Protein AF-A0ABD3SDP2-F1 (afdb_monomer_lite)

Structure (mmCIF, N/CA/C/O backbone):
data_AF-A0ABD3SDP2-F1
#
_entry.id   AF-A0ABD3SDP2-F1
#
loop_
_atom_site.group_PDB
_atom_site.id
_atom_site.type_symbol
_atom_site.label_atom_id
_atom_site.label_alt_id
_atom_site.label_comp_id
_atom_site.label_asym_id
_atom_site.label_entity_id
_atom_site.label_seq_id
_atom_site.pdbx_PDB_ins_code
_atom_site.Cartn_x
_atom_site.Cartn_y
_atom_site.Cartn_z
_atom_site.occupancy
_atom_site.B_iso_or_equiv
_atom_site.auth_seq_id
_atom_site.auth_comp_id
_atom_site.auth_asym_id
_atom_site.auth_atom_id
_atom_site.pdbx_PDB_model_num
ATOM 1 N N . MET A 1 1 ? -16.973 -2.884 57.672 1.00 62.56 1 MET A N 1
ATOM 2 C CA . MET A 1 1 ? -17.358 -1.863 56.675 1.00 62.56 1 MET A CA 1
ATOM 3 C C . MET A 1 1 ? -16.766 -2.276 55.339 1.00 62.56 1 MET A C 1
ATOM 5 O O . MET A 1 1 ? -15.578 -2.090 55.127 1.00 62.56 1 MET A O 1
ATOM 9 N N . THR A 1 2 ? -17.547 -2.926 54.480 1.00 62.38 2 THR A N 1
ATOM 10 C CA . THR A 1 2 ? -17.152 -3.201 53.093 1.00 62.38 2 THR A CA 1
ATOM 11 C C . THR A 1 2 ? -17.241 -1.889 52.323 1.00 62.38 2 THR A C 1
ATOM 13 O O . THR A 1 2 ? -18.337 -1.395 52.069 1.00 62.38 2 THR A O 1
ATOM 16 N N . GLN A 1 3 ? -16.096 -1.272 52.030 1.00 65.69 3 GLN A N 1
ATOM 17 C CA . GLN A 1 3 ? -16.053 -0.130 51.121 1.00 65.69 3 GLN A CA 1
ATOM 18 C C . GLN A 1 3 ? -16.548 -0.607 49.752 1.00 65.69 3 GLN A C 1
ATOM 20 O O . GLN A 1 3 ? -15.959 -1.511 49.163 1.00 65.69 3 GLN A O 1
ATOM 25 N N . ASN A 1 4 ? -17.649 -0.025 49.273 1.00 70.81 4 ASN A N 1
ATOM 26 C CA . ASN A 1 4 ? -18.104 -0.204 47.899 1.00 70.81 4 ASN A CA 1
ATOM 27 C C . ASN A 1 4 ? -17.007 0.332 46.980 1.00 70.81 4 ASN A C 1
ATOM 29 O O . ASN A 1 4 ? -16.895 1.546 46.801 1.00 70.81 4 ASN A O 1
ATOM 33 N N . MET A 1 5 ? -16.176 -0.554 46.430 1.00 66.50 5 MET A N 1
ATOM 34 C CA . MET A 1 5 ? -15.277 -0.150 45.361 1.00 66.50 5 MET A CA 1
ATOM 35 C C . MET A 1 5 ? -16.129 0.271 44.159 1.00 66.50 5 MET A C 1
ATOM 37 O O . MET A 1 5 ? -17.052 -0.459 43.788 1.00 66.50 5 MET A O 1
ATOM 41 N N . PRO A 1 6 ? -15.876 1.451 43.570 1.00 82.00 6 PRO A N 1
ATOM 42 C CA . PRO A 1 6 ? -16.604 1.888 42.392 1.00 82.00 6 PRO A CA 1
ATOM 43 C C . PRO A 1 6 ? -16.423 0.857 41.276 1.00 82.00 6 PRO A C 1
ATOM 45 O O . PRO A 1 6 ? -15.306 0.421 40.997 1.00 82.00 6 PRO A O 1
ATOM 48 N N . ASN A 1 7 ? -17.531 0.461 40.645 1.00 88.81 7 ASN A N 1
ATOM 49 C CA . ASN A 1 7 ? -17.498 -0.449 39.505 1.00 88.81 7 ASN A CA 1
ATOM 50 C C . ASN A 1 7 ? -16.589 0.135 38.418 1.00 88.81 7 ASN A C 1
ATOM 52 O O . ASN A 1 7 ? -16.811 1.254 37.949 1.00 88.81 7 ASN A O 1
ATOM 56 N N . LEU A 1 8 ? -15.571 -0.629 38.019 1.00 85.38 8 LEU A N 1
ATOM 57 C CA . LEU A 1 8 ? -14.687 -0.248 36.925 1.00 85.38 8 LEU A CA 1
ATOM 58 C C . LEU A 1 8 ? -15.505 -0.059 35.634 1.00 85.38 8 LEU A C 1
ATOM 60 O O . LEU A 1 8 ? -16.407 -0.859 35.364 1.00 85.38 8 LEU A O 1
ATOM 64 N N . PRO A 1 9 ? -15.198 0.962 34.810 1.00 87.19 9 PRO A N 1
ATOM 65 C CA . PRO A 1 9 ? -15.874 1.152 33.534 1.00 87.19 9 PRO A CA 1
ATOM 66 C C . PRO A 1 9 ? -15.728 -0.080 32.637 1.00 87.19 9 PRO A C 1
ATOM 68 O O . PRO A 1 9 ? -14.624 -0.597 32.446 1.00 87.19 9 PRO A O 1
ATOM 71 N N . SER A 1 10 ? -16.834 -0.510 32.031 1.00 89.88 10 SER A N 1
ATOM 72 C CA . SER A 1 10 ? -16.835 -1.545 30.996 1.00 89.88 10 SER A CA 1
ATOM 73 C C . SER A 1 10 ? -16.007 -1.120 29.778 1.00 89.88 10 SER A C 1
ATOM 75 O O . SER A 1 10 ? -15.849 0.071 29.495 1.00 89.88 10 SER A O 1
ATOM 77 N N . LYS A 1 11 ? -15.529 -2.093 28.992 1.00 82.50 11 LYS A N 1
ATOM 78 C CA . LYS A 1 11 ? -14.783 -1.844 27.746 1.00 82.50 11 LYS A CA 1
ATOM 79 C C . LYS A 1 11 ? -15.530 -0.896 26.798 1.00 82.50 11 LYS A C 1
ATOM 81 O O . LYS A 1 11 ? -14.953 0.067 26.311 1.00 82.50 11 LYS A O 1
ATOM 86 N N . ARG A 1 12 ? -16.845 -1.088 26.640 1.00 85.31 12 ARG A N 1
ATOM 87 C CA . ARG A 1 12 ? -17.708 -0.206 25.835 1.00 85.31 12 ARG A CA 1
ATOM 88 C C . ARG A 1 12 ? -17.734 1.232 26.359 1.00 85.31 12 ARG A C 1
ATOM 90 O O . ARG A 1 12 ? -17.688 2.166 25.567 1.00 85.31 12 ARG A O 1
ATOM 97 N N . GLN A 1 13 ? -17.789 1.428 27.679 1.00 88.69 13 GLN A N 1
ATOM 98 C CA . GLN A 1 13 ? -17.732 2.770 28.272 1.00 88.69 13 GLN A CA 1
ATOM 99 C C . GLN A 1 13 ? -16.382 3.444 28.010 1.00 88.69 13 GLN A C 1
ATOM 101 O O . GLN A 1 13 ? -16.364 4.629 27.686 1.00 88.69 13 GLN A O 1
ATOM 106 N N . LYS A 1 14 ? -15.273 2.695 28.086 1.00 86.50 14 LYS A N 1
ATOM 107 C CA . LYS A 1 14 ? -13.935 3.208 27.751 1.00 86.50 14 LYS A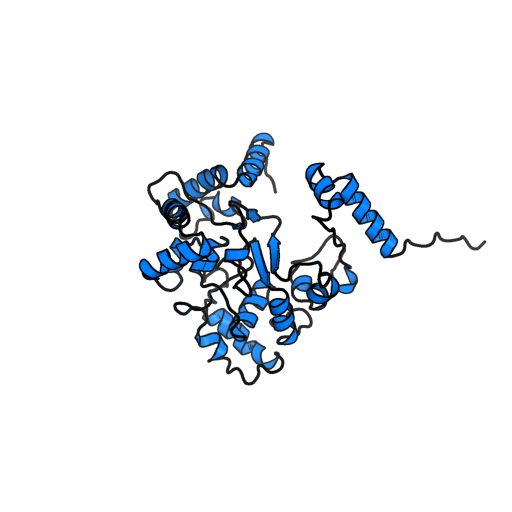 CA 1
ATOM 108 C C . LYS A 1 14 ? -13.842 3.622 26.278 1.00 86.50 14 LYS A C 1
ATOM 110 O O . LYS A 1 14 ? -13.437 4.748 26.001 1.00 86.50 14 LYS A O 1
ATOM 115 N N . SER A 1 15 ? -14.295 2.778 25.346 1.00 85.06 15 SER A N 1
ATOM 116 C CA . SER A 1 15 ? -14.317 3.106 23.911 1.00 85.06 15 SER A CA 1
ATOM 117 C C . SER A 1 15 ? -15.189 4.328 23.607 1.00 85.06 15 SER A C 1
ATOM 119 O O . SER A 1 15 ? -14.767 5.211 22.866 1.00 85.06 15 SER A O 1
ATOM 121 N N . ASN A 1 16 ? -16.369 4.436 24.228 1.00 87.50 16 ASN A N 1
ATOM 122 C CA . ASN A 1 16 ? -17.243 5.601 24.066 1.00 87.50 16 ASN A CA 1
ATOM 123 C C . ASN A 1 16 ? -16.603 6.887 24.610 1.00 87.50 16 ASN A C 1
ATOM 125 O O . ASN A 1 16 ? -16.744 7.946 24.000 1.00 87.50 16 ASN A O 1
ATOM 129 N N . ALA A 1 17 ? -15.899 6.807 25.743 1.00 89.81 17 ALA A N 1
ATOM 130 C CA . ALA A 1 17 ? -15.179 7.946 26.304 1.00 89.81 17 ALA A CA 1
ATOM 131 C C . ALA A 1 17 ? -14.041 8.405 25.377 1.00 89.81 17 ALA A C 1
ATOM 133 O O . ALA A 1 17 ? -13.909 9.603 25.132 1.00 89.81 17 ALA A O 1
ATOM 134 N N . ALA A 1 18 ? -13.278 7.467 24.805 1.00 88.19 18 ALA A N 1
ATOM 135 C CA . ALA A 1 18 ? -12.228 7.767 23.831 1.00 88.19 18 ALA A CA 1
ATOM 136 C C . ALA A 1 18 ? -12.793 8.398 22.546 1.00 88.19 18 ALA A C 1
ATOM 138 O O . ALA A 1 18 ? -12.318 9.446 22.114 1.00 88.19 18 ALA A O 1
ATOM 139 N N . ALA A 1 19 ? -13.855 7.821 21.975 1.00 89.56 19 ALA A N 1
ATOM 140 C CA . ALA A 1 19 ? -14.511 8.367 20.786 1.00 89.56 19 ALA A CA 1
ATOM 141 C C . ALA A 1 19 ? -15.051 9.788 21.029 1.00 89.56 19 ALA A C 1
ATOM 143 O O . ALA A 1 19 ? -14.843 10.680 20.206 1.00 89.56 19 ALA A O 1
ATOM 144 N N . LYS A 1 20 ? -15.679 10.025 22.190 1.00 92.31 20 LYS A N 1
ATOM 145 C CA . LYS A 1 20 ? -16.144 11.358 22.598 1.00 92.31 20 LYS A CA 1
ATOM 146 C C . LYS A 1 20 ? -14.985 12.352 22.695 1.00 92.31 20 LYS A C 1
ATOM 148 O O . LYS A 1 20 ? -15.084 13.454 22.167 1.00 92.31 20 LYS A O 1
ATOM 153 N N . PHE A 1 21 ? -13.884 11.954 23.324 1.00 93.00 21 PHE A N 1
ATOM 154 C CA . PHE A 1 21 ? -12.700 12.796 23.456 1.00 93.00 21 PHE A CA 1
ATOM 155 C C . PHE A 1 21 ? -12.100 13.179 22.094 1.00 93.00 21 PHE A C 1
ATOM 157 O O . PHE A 1 21 ? -11.798 14.352 21.866 1.00 93.00 21 PHE A O 1
ATOM 164 N N . ILE A 1 22 ? -11.981 12.221 21.165 1.00 89.88 22 ILE A N 1
ATOM 165 C CA . ILE A 1 22 ? -11.515 12.489 19.795 1.00 89.88 22 ILE A CA 1
ATOM 166 C C . ILE A 1 22 ? -12.463 13.474 19.106 1.00 89.88 22 ILE A C 1
ATOM 168 O O . ILE A 1 22 ? -12.011 14.468 18.540 1.00 89.88 22 ILE A O 1
ATOM 172 N N . TYR A 1 23 ? -13.776 13.262 19.203 1.00 92.69 23 TYR A N 1
ATOM 173 C CA . TYR A 1 23 ? -14.782 14.146 18.614 1.00 92.69 23 TYR A CA 1
ATOM 174 C C . TYR A 1 23 ? -14.701 15.590 19.139 1.00 92.69 23 TYR A C 1
ATOM 176 O O . TYR A 1 23 ? -14.716 16.554 18.363 1.00 92.69 23 TYR A O 1
ATOM 184 N N . GLU A 1 24 ? -14.575 15.755 20.456 1.00 95.19 24 GLU A N 1
ATOM 185 C CA . GLU A 1 24 ? -14.499 17.062 21.115 1.00 95.19 24 GLU A CA 1
ATOM 186 C C . GLU A 1 24 ? -13.236 17.840 20.724 1.00 95.19 24 GLU A C 1
ATOM 188 O O . GLU A 1 24 ? -13.291 19.067 20.622 1.00 95.19 24 GLU A O 1
ATOM 193 N N . ARG A 1 25 ? -12.131 17.144 20.425 1.00 94.88 25 ARG A N 1
ATOM 194 C CA . ARG A 1 25 ? -10.855 17.755 20.006 1.00 94.88 25 ARG A CA 1
ATOM 195 C C . ARG A 1 25 ? -10.632 17.828 18.502 1.00 94.88 25 ARG A C 1
ATOM 197 O O . ARG A 1 25 ? -9.687 18.473 18.057 1.00 94.88 25 ARG A O 1
ATOM 204 N N . SER A 1 26 ? -11.491 17.189 17.721 1.00 90.31 26 SER A N 1
ATOM 205 C CA . SER A 1 26 ? -11.396 17.195 16.266 1.00 90.31 26 SER A CA 1
ATOM 206 C C . SER A 1 26 ? -11.633 18.584 15.679 1.00 90.31 26 SER A C 1
ATOM 208 O O . SER A 1 26 ? -12.512 19.325 16.125 1.00 90.31 26 SER A O 1
ATOM 210 N N . LEU A 1 27 ? -10.889 18.906 14.619 1.00 94.31 27 LEU A N 1
ATOM 211 C CA . LEU A 1 27 ? -11.094 20.127 13.840 1.00 94.31 27 LEU A CA 1
ATOM 212 C C . LEU A 1 27 ? -12.500 20.153 13.209 1.00 94.31 27 LEU A C 1
ATOM 214 O O . LEU A 1 27 ? -13.043 19.090 12.887 1.00 94.31 27 LEU A O 1
ATOM 218 N N . PRO A 1 28 ? -13.081 21.342 12.942 1.00 94.56 28 PRO A N 1
ATOM 219 C CA . PRO A 1 28 ? -14.455 21.455 12.446 1.00 94.56 28 PRO A CA 1
ATOM 220 C C . PRO A 1 28 ? -14.747 20.646 11.176 1.00 94.56 28 PRO A C 1
ATOM 222 O O . PRO A 1 28 ? -15.844 20.116 11.034 1.00 94.56 28 PRO A O 1
ATOM 225 N N . LEU A 1 29 ? -13.784 20.538 10.252 1.00 92.19 29 LEU A N 1
ATOM 226 C CA . LEU A 1 29 ? -13.954 19.739 9.035 1.00 92.19 29 LEU A CA 1
ATOM 227 C C . LEU A 1 29 ? -14.066 18.242 9.346 1.00 92.19 29 LEU A C 1
ATOM 229 O O . LEU A 1 29 ? -15.012 17.603 8.899 1.00 92.19 29 LEU A O 1
ATOM 233 N N . PHE A 1 30 ? -13.146 17.705 10.149 1.00 90.00 30 PHE A N 1
ATOM 234 C CA . PHE A 1 30 ? -13.146 16.292 10.528 1.00 90.00 30 PHE A CA 1
ATOM 235 C C . PHE A 1 30 ? -14.387 15.929 11.352 1.00 90.00 30 PHE A C 1
ATOM 237 O O . PHE A 1 30 ? -14.987 14.879 11.145 1.00 90.00 30 PHE A O 1
ATOM 244 N N . ARG A 1 31 ? -14.845 16.841 12.222 1.00 92.88 31 ARG A N 1
ATOM 245 C CA . ARG A 1 31 ? -16.108 16.680 12.954 1.00 92.88 31 ARG A CA 1
ATOM 246 C C . ARG A 1 31 ? -17.306 16.517 12.021 1.00 92.88 31 ARG A C 1
ATOM 248 O O . ARG A 1 31 ? -18.044 15.552 12.177 1.00 92.88 31 ARG A O 1
ATOM 255 N N . ARG A 1 32 ? -17.444 17.387 11.016 1.00 95.00 32 ARG A N 1
ATOM 256 C CA . ARG A 1 32 ? -18.514 17.264 10.011 1.00 95.00 32 ARG A CA 1
ATOM 257 C C . ARG A 1 32 ? -18.447 15.943 9.250 1.00 95.00 32 ARG A C 1
ATOM 259 O O . ARG A 1 32 ? -19.487 15.362 8.979 1.00 95.00 32 ARG A O 1
ATOM 266 N N . MET A 1 33 ? -17.244 15.458 8.934 1.00 93.06 33 MET A N 1
ATOM 267 C CA . MET A 1 33 ? -17.071 14.155 8.281 1.00 93.06 33 MET A CA 1
ATOM 268 C C . MET A 1 33 ? -17.521 12.992 9.178 1.00 93.06 33 MET A C 1
ATOM 270 O O . MET A 1 33 ? -18.123 12.044 8.681 1.00 93.06 33 MET A O 1
ATOM 274 N N . MET A 1 34 ? -17.267 13.059 10.490 1.00 90.56 34 MET A N 1
ATOM 275 C CA . MET A 1 34 ? -17.793 12.072 11.442 1.00 90.56 34 MET A CA 1
ATOM 276 C C . MET A 1 34 ? -19.322 12.138 11.537 1.00 90.56 34 MET A C 1
ATOM 278 O O . MET A 1 34 ? -19.985 11.108 11.460 1.00 90.56 34 MET A O 1
ATOM 282 N N . GLU A 1 35 ? -19.893 13.340 11.663 1.00 93.38 35 GLU A N 1
ATOM 283 C CA . GLU A 1 35 ? -21.347 13.560 11.741 1.00 93.38 35 GLU A CA 1
ATOM 284 C C . GLU A 1 35 ? -22.082 13.085 10.479 1.00 93.38 35 GLU A C 1
ATOM 286 O O . GLU A 1 35 ? -23.189 12.560 10.570 1.00 93.38 35 GLU A O 1
ATOM 291 N N . SER A 1 36 ? -21.464 13.230 9.303 1.00 94.25 36 SER A N 1
ATOM 292 C CA . SER A 1 36 ? -22.024 12.770 8.031 1.00 94.25 36 SER A CA 1
ATOM 293 C C . SER A 1 36 ? -21.750 11.291 7.733 1.00 94.25 36 SER A C 1
ATOM 295 O O . SER A 1 36 ? -22.076 10.831 6.642 1.00 94.25 36 SER A O 1
ATOM 297 N N . GLY A 1 37 ? -21.109 10.557 8.650 1.00 89.25 37 GLY A N 1
ATOM 298 C CA . GLY A 1 37 ? -20.775 9.141 8.472 1.00 89.25 37 GLY A CA 1
ATOM 299 C C . GLY A 1 37 ? -19.672 8.862 7.444 1.00 89.25 37 GLY A C 1
ATOM 300 O O . GLY A 1 37 ? -19.480 7.713 7.064 1.00 89.25 37 GLY A O 1
ATOM 301 N N . LEU A 1 38 ? -18.935 9.888 7.001 1.00 86.62 38 LEU A N 1
ATOM 302 C CA . LEU A 1 38 ? -17.787 9.736 6.095 1.00 86.62 38 LEU A CA 1
ATOM 303 C C . LEU A 1 38 ? -16.534 9.240 6.825 1.00 86.62 38 LEU A C 1
ATOM 305 O O . LEU A 1 38 ? -15.609 8.738 6.193 1.00 86.62 38 LEU A O 1
ATOM 309 N N . VAL A 1 39 ? -16.484 9.410 8.148 1.00 88.44 39 VAL A N 1
ATOM 310 C CA . VAL A 1 39 ? -15.391 8.938 8.998 1.00 88.44 39 VAL A CA 1
ATOM 311 C C . VAL A 1 39 ? -15.960 8.146 10.162 1.00 88.44 39 VAL A C 1
ATOM 313 O O . VAL A 1 39 ? -16.818 8.627 10.902 1.00 88.44 39 VAL A O 1
ATOM 316 N N . ARG A 1 40 ? -15.405 6.953 10.368 1.00 88.50 40 ARG A N 1
ATOM 317 C CA . ARG A 1 40 ? -15.617 6.136 11.560 1.00 88.50 40 ARG A CA 1
ATOM 318 C C . ARG A 1 40 ? -14.315 6.055 12.345 1.00 88.50 40 ARG A C 1
ATOM 320 O O . ARG A 1 40 ? -13.262 5.786 11.779 1.00 88.50 40 ARG A O 1
ATOM 327 N N . ILE A 1 41 ? -14.398 6.254 13.657 1.00 86.50 41 ILE A N 1
ATOM 328 C CA . ILE A 1 41 ? -13.284 5.980 14.567 1.00 86.50 41 ILE A CA 1
ATOM 329 C C . ILE A 1 41 ? -13.398 4.528 15.001 1.00 86.50 41 ILE A C 1
ATOM 331 O O . ILE A 1 41 ? -14.438 4.123 15.525 1.00 86.50 41 ILE A O 1
ATOM 335 N N . ASN A 1 42 ? -12.323 3.769 14.818 1.00 86.25 42 ASN A N 1
ATOM 336 C CA . ASN A 1 42 ? -12.223 2.436 15.376 1.00 86.25 42 ASN A CA 1
ATOM 337 C C . ASN A 1 42 ? -11.224 2.410 16.537 1.00 86.25 42 ASN A C 1
ATOM 339 O O . ASN A 1 42 ? -10.092 2.860 16.385 1.00 86.25 42 ASN A O 1
ATOM 343 N N . ILE A 1 43 ? -11.657 1.920 17.701 1.00 87.00 43 ILE A N 1
ATOM 344 C CA . ILE A 1 43 ? -10.823 1.821 18.905 1.00 87.00 43 ILE A CA 1
ATOM 345 C C . ILE A 1 43 ? -10.420 0.361 19.067 1.00 87.00 43 ILE A C 1
ATOM 347 O O . ILE A 1 43 ? -11.237 -0.467 19.476 1.00 87.00 43 ILE A O 1
ATOM 351 N N . LEU A 1 44 ? -9.165 0.062 18.739 1.00 84.75 44 LEU A N 1
ATOM 352 C CA . LEU A 1 44 ? -8.639 -1.297 18.769 1.00 84.75 44 LEU A CA 1
ATOM 353 C C . LEU A 1 44 ? -8.454 -1.796 20.206 1.00 84.75 44 LEU A C 1
ATOM 355 O O . LEU A 1 44 ? -8.125 -1.039 21.120 1.00 84.75 44 LEU A O 1
ATOM 359 N N . ASP A 1 45 ? -8.668 -3.095 20.395 1.00 84.19 45 ASP A N 1
ATOM 360 C CA . ASP A 1 45 ? -8.417 -3.776 21.660 1.00 84.19 45 ASP A CA 1
ATOM 361 C C . ASP A 1 45 ? -6.978 -4.293 21.707 1.00 84.19 45 ASP A C 1
ATOM 363 O O . ASP A 1 45 ? -6.630 -5.242 21.003 1.00 84.19 45 ASP A O 1
ATOM 367 N N . SER A 1 46 ? -6.155 -3.681 22.556 1.00 81.88 46 SER A N 1
ATOM 368 C CA . SER A 1 46 ? -4.755 -4.064 22.733 1.00 81.88 46 SER A CA 1
ATOM 369 C C . SER A 1 46 ? -4.589 -5.518 23.175 1.00 81.88 46 SER A C 1
ATOM 371 O O . SER A 1 46 ? -3.682 -6.187 22.691 1.00 81.88 46 SER A O 1
ATOM 373 N N . GLU A 1 47 ? -5.478 -6.044 24.026 1.00 82.62 47 GLU A N 1
ATOM 374 C CA . GLU A 1 47 ? -5.407 -7.440 24.480 1.00 82.62 47 GLU A CA 1
ATOM 375 C C . GLU A 1 47 ? -5.749 -8.404 23.343 1.00 82.62 47 GLU A C 1
ATOM 377 O O . GLU A 1 47 ? -5.063 -9.408 23.145 1.00 82.62 47 GLU A O 1
ATOM 382 N N . LYS A 1 48 ? -6.777 -8.073 22.547 1.00 84.12 48 LYS A N 1
ATOM 383 C CA . LYS A 1 48 ? -7.167 -8.860 21.369 1.00 84.12 48 LYS A CA 1
ATOM 384 C C . LYS A 1 48 ? -5.992 -9.024 20.410 1.00 84.12 48 LYS A C 1
ATOM 386 O O . LYS A 1 48 ? -5.789 -10.136 19.931 1.00 84.12 48 LYS A O 1
ATOM 391 N N . TYR A 1 49 ? -5.238 -7.956 20.159 1.00 83.44 49 TYR A N 1
ATOM 392 C CA . TYR A 1 49 ? -4.157 -7.920 19.168 1.00 83.44 49 TYR A CA 1
ATOM 393 C C . TYR A 1 49 ? -2.752 -8.144 19.739 1.00 83.44 49 TYR A C 1
ATOM 395 O O . TYR A 1 49 ? -1.775 -8.008 19.009 1.00 83.44 49 TYR A O 1
ATOM 403 N N . GLY A 1 50 ? -2.632 -8.495 21.023 1.00 77.31 50 GLY A N 1
ATOM 404 C CA . GLY A 1 50 ? -1.335 -8.767 21.648 1.00 77.31 50 GLY A CA 1
ATOM 405 C C . GLY A 1 50 ? -0.393 -7.559 21.674 1.00 77.31 50 GLY A C 1
ATOM 406 O O . GLY A 1 50 ? 0.817 -7.730 21.554 1.00 77.31 50 GLY A O 1
ATOM 407 N N . LEU A 1 51 ? -0.938 -6.346 21.798 1.00 79.00 51 LEU A N 1
ATOM 408 C CA . LEU A 1 51 ? -0.149 -5.118 21.920 1.00 79.00 51 LEU A CA 1
ATOM 409 C C . LEU A 1 51 ? 0.386 -4.965 23.348 1.00 79.00 51 LEU A C 1
ATOM 411 O O . LEU A 1 51 ? -0.303 -5.304 24.313 1.00 79.00 51 LEU A O 1
ATOM 415 N N . SER A 1 52 ? 1.609 -4.444 23.478 1.00 77.75 52 SER A N 1
ATOM 416 C CA . SER A 1 52 ? 2.291 -4.224 24.762 1.00 77.75 52 SER A CA 1
ATOM 417 C C . SER A 1 52 ? 1.540 -3.227 25.647 1.00 77.75 52 SER A C 1
ATOM 419 O O . SER A 1 52 ? 1.411 -3.445 26.854 1.00 77.75 52 SER A O 1
ATOM 421 N N . SER A 1 53 ? 1.013 -2.155 25.054 1.00 76.06 53 SER A N 1
ATOM 422 C CA . SER A 1 53 ? 0.173 -1.162 25.723 1.00 76.06 53 SER A CA 1
ATOM 423 C C . SER A 1 53 ? -0.822 -0.518 24.745 1.00 76.06 53 SER A C 1
ATOM 425 O O . SER A 1 53 ? -0.922 -0.897 23.580 1.00 76.06 53 SER A O 1
ATOM 427 N N . CYS A 1 54 ? -1.632 0.429 25.231 1.00 71.25 54 CYS A N 1
ATOM 428 C CA . CYS A 1 54 ? -2.609 1.153 24.410 1.00 71.25 54 CYS A CA 1
ATOM 429 C C . CYS A 1 54 ? -2.026 2.368 23.666 1.00 71.25 54 CYS A C 1
ATOM 431 O O . CYS A 1 54 ? -2.708 2.940 22.817 1.00 71.25 54 CYS A O 1
ATOM 433 N N . ASP A 1 55 ? -0.808 2.774 24.013 1.00 69.50 55 ASP A N 1
ATOM 434 C CA . ASP A 1 55 ? -0.049 3.879 23.422 1.00 69.50 55 ASP A CA 1
ATOM 435 C C . ASP A 1 55 ? 1.196 3.410 22.655 1.00 69.50 55 ASP A C 1
ATOM 437 O O . ASP A 1 55 ? 1.776 4.191 21.905 1.00 69.50 55 ASP A O 1
ATOM 441 N N . ASP A 1 56 ? 1.562 2.134 22.786 1.00 67.69 56 ASP A N 1
ATOM 442 C CA . ASP A 1 56 ? 2.621 1.478 22.030 1.00 67.69 56 ASP A CA 1
ATOM 443 C C . ASP A 1 56 ? 2.017 0.379 21.149 1.00 67.69 56 ASP A C 1
ATOM 445 O O . ASP A 1 56 ? 1.756 -0.748 21.573 1.00 67.69 56 ASP A O 1
ATOM 449 N N . PHE A 1 57 ? 1.786 0.724 19.884 1.00 63.22 57 PHE A N 1
ATOM 450 C CA . PHE A 1 57 ? 1.365 -0.232 18.860 1.00 63.22 57 PHE A CA 1
ATOM 451 C C . PHE A 1 57 ? 2.550 -1.057 18.318 1.00 63.22 57 PHE A C 1
ATOM 453 O O . PHE A 1 57 ? 2.379 -1.841 17.378 1.00 63.22 57 PHE A O 1
ATOM 460 N N . GLY A 1 58 ? 3.756 -0.883 18.878 1.00 67.12 58 GLY A N 1
ATOM 461 C CA . GLY A 1 58 ? 4.997 -1.420 18.340 1.00 67.12 58 GLY A CA 1
ATOM 462 C C . GLY A 1 58 ? 5.187 -1.002 16.883 1.00 67.12 58 GLY A C 1
ATOM 463 O O . GLY A 1 58 ? 4.855 0.111 16.482 1.00 67.12 58 GLY A O 1
ATOM 464 N N . MET A 1 59 ? 5.661 -1.931 16.051 1.00 65.62 59 MET A N 1
ATOM 465 C CA . MET A 1 59 ? 5.781 -1.701 14.605 1.00 65.62 59 MET A CA 1
ATOM 466 C C . MET A 1 59 ? 4.440 -1.798 13.852 1.00 65.62 59 MET A C 1
ATOM 468 O O . MET A 1 59 ? 4.444 -1.806 12.630 1.00 65.62 59 MET A O 1
ATOM 472 N N . GLY A 1 60 ? 3.291 -1.970 14.523 1.00 71.62 60 GLY A N 1
ATOM 473 C CA . GLY A 1 60 ? 1.979 -2.171 13.880 1.00 71.62 60 GLY A CA 1
ATOM 474 C C . GLY A 1 60 ? 1.825 -3.487 13.096 1.00 71.62 60 GLY A C 1
ATOM 475 O O . GLY A 1 60 ? 0.701 -3.933 12.857 1.00 71.62 60 GLY A O 1
ATOM 476 N N . ASN A 1 61 ? 2.937 -4.151 12.763 1.00 79.00 61 ASN A N 1
ATOM 477 C CA . ASN A 1 61 ? 3.010 -5.372 11.962 1.00 79.00 61 ASN A CA 1
ATOM 478 C C . ASN A 1 61 ? 2.064 -6.462 12.458 1.00 79.00 61 ASN A C 1
ATOM 480 O O . ASN A 1 61 ? 1.313 -7.036 11.677 1.00 79.00 61 ASN A O 1
ATOM 484 N N . THR A 1 62 ? 2.062 -6.674 13.773 1.00 79.94 62 THR A N 1
ATOM 485 C CA . THR A 1 62 ? 1.247 -7.660 14.486 1.00 79.94 62 THR A CA 1
ATOM 486 C C . THR A 1 62 ? -0.245 -7.514 14.195 1.00 79.94 62 THR A C 1
ATOM 488 O O . THR A 1 62 ? -0.945 -8.509 14.057 1.00 79.94 62 THR A O 1
ATOM 491 N N . ILE A 1 63 ? -0.744 -6.278 14.086 1.00 86.56 63 ILE A N 1
ATOM 492 C CA . ILE A 1 63 ? -2.166 -6.015 13.836 1.00 86.56 63 ILE A CA 1
ATOM 493 C C . ILE A 1 63 ? -2.499 -6.355 12.388 1.00 86.56 63 ILE A C 1
ATOM 495 O O . ILE A 1 63 ? -3.482 -7.042 12.122 1.00 86.56 63 ILE A O 1
ATOM 499 N N . PHE A 1 64 ? -1.673 -5.894 11.446 1.00 89.94 64 PHE A N 1
ATOM 500 C CA . PHE A 1 64 ? -1.925 -6.117 10.028 1.00 89.94 64 PHE A CA 1
ATOM 501 C C . PHE A 1 64 ? -1.805 -7.587 9.635 1.00 89.94 64 PHE A C 1
ATOM 503 O O . PHE A 1 64 ? -2.505 -8.006 8.720 1.00 89.94 64 PHE A O 1
ATOM 510 N N . THR A 1 65 ? -0.977 -8.385 10.305 1.00 90.19 65 THR A N 1
ATOM 511 C CA . THR A 1 65 ? -0.873 -9.831 10.051 1.00 90.19 65 THR A CA 1
ATOM 512 C C . THR A 1 65 ? -1.866 -10.671 10.862 1.00 90.19 65 THR A C 1
ATOM 514 O O . THR A 1 65 ? -1.960 -11.881 10.639 1.00 90.19 65 THR A O 1
ATOM 517 N N . ASP A 1 66 ? -2.655 -10.062 11.754 1.00 89.75 66 ASP A N 1
ATOM 518 C CA . ASP A 1 66 ? -3.745 -10.735 12.459 1.00 89.75 66 ASP A CA 1
ATOM 519 C C . ASP A 1 66 ? -5.005 -10.777 11.586 1.00 89.75 66 ASP A C 1
ATOM 521 O O . ASP A 1 66 ? -5.600 -9.757 11.234 1.00 89.75 66 ASP A O 1
ATOM 525 N N . ILE A 1 67 ? -5.469 -11.984 11.261 1.00 92.56 67 ILE A N 1
ATOM 526 C CA . ILE A 1 67 ? -6.670 -12.170 10.438 1.00 92.56 67 ILE A CA 1
ATOM 527 C C . ILE A 1 67 ? -7.914 -11.511 11.054 1.00 92.56 67 ILE A C 1
ATOM 529 O O . ILE A 1 67 ? -8.792 -11.050 10.323 1.00 92.56 67 ILE A O 1
ATOM 533 N N . ARG A 1 68 ? -7.994 -11.434 12.389 1.00 92.12 68 ARG A N 1
ATOM 534 C CA . ARG A 1 68 ? -9.129 -10.844 13.109 1.00 92.12 68 ARG A CA 1
ATOM 535 C C . ARG A 1 68 ? -9.216 -9.343 12.891 1.00 92.12 68 ARG A C 1
ATOM 537 O O . ARG A 1 68 ? -10.319 -8.817 12.925 1.00 92.12 68 ARG A O 1
ATOM 544 N N . PHE A 1 69 ? -8.102 -8.660 12.621 1.00 92.44 69 PHE A N 1
ATOM 545 C CA . PHE A 1 69 ? -8.148 -7.248 12.246 1.00 92.44 69 PHE A CA 1
ATOM 546 C C . PHE A 1 69 ? -8.973 -7.071 10.966 1.00 92.44 69 PHE A C 1
ATOM 548 O O . PHE A 1 69 ? -9.938 -6.314 10.932 1.00 92.44 69 PHE A O 1
ATOM 555 N N . TRP A 1 70 ? -8.666 -7.846 9.928 1.00 94.62 70 TRP A N 1
ATOM 556 C CA . TRP A 1 70 ? -9.354 -7.747 8.641 1.00 94.62 70 TRP A CA 1
ATOM 557 C C . TRP A 1 70 ? -10.802 -8.244 8.668 1.00 94.62 70 TRP A C 1
ATOM 559 O O . TRP A 1 70 ? -11.618 -7.758 7.885 1.00 94.62 70 TRP A O 1
ATOM 569 N N . LEU A 1 71 ? -11.120 -9.208 9.537 1.00 94.31 71 LEU A N 1
ATOM 570 C CA . LEU A 1 71 ? -12.462 -9.787 9.642 1.00 94.31 71 LEU A CA 1
ATOM 571 C C . LEU A 1 71 ? -13.386 -9.013 10.587 1.00 94.31 71 LEU A C 1
ATOM 573 O O . LEU A 1 71 ? -14.560 -8.847 10.272 1.00 94.31 71 LEU A O 1
ATOM 577 N N . ASP A 1 72 ? -12.876 -8.542 11.724 1.00 94.50 72 ASP A N 1
ATOM 578 C CA . ASP A 1 72 ? -13.723 -8.014 12.795 1.00 94.50 72 ASP A CA 1
ATOM 579 C C . ASP A 1 72 ? -13.801 -6.483 12.788 1.00 94.50 72 ASP A C 1
ATOM 581 O O . ASP A 1 72 ? -14.783 -5.914 13.261 1.00 94.50 72 ASP A O 1
ATOM 585 N N . GLU A 1 73 ? -12.762 -5.798 12.296 1.00 93.38 73 GLU A N 1
ATOM 586 C CA . GLU A 1 73 ? -12.674 -4.332 12.368 1.00 93.38 73 GLU A CA 1
ATOM 587 C C . GLU A 1 73 ? -13.323 -3.627 11.176 1.00 93.38 73 GLU A C 1
ATOM 589 O O . GLU A 1 73 ? -13.537 -2.409 11.216 1.00 93.38 73 GLU A O 1
ATOM 594 N N . PHE A 1 74 ? -13.675 -4.391 10.141 1.00 94.31 74 PHE A N 1
ATOM 595 C CA . PHE A 1 74 ? -14.353 -3.913 8.945 1.00 94.31 74 PHE A CA 1
ATOM 596 C C . PHE A 1 74 ? -15.775 -4.471 8.876 1.00 94.31 74 PHE A C 1
ATOM 598 O O . PHE A 1 74 ? -15.988 -5.677 8.963 1.00 94.31 74 PHE A O 1
ATOM 605 N N . ILE A 1 75 ? -16.755 -3.600 8.659 1.00 93.38 75 ILE A N 1
ATOM 606 C CA . ILE A 1 75 ? -18.170 -3.961 8.625 1.00 93.38 75 ILE A CA 1
ATOM 607 C C . ILE A 1 75 ? -18.559 -4.365 7.200 1.00 93.38 75 ILE A C 1
ATOM 609 O O . ILE A 1 75 ? -18.462 -3.572 6.262 1.00 93.38 75 ILE A O 1
ATOM 613 N N . GLU A 1 76 ? -19.015 -5.605 7.027 1.00 93.25 76 GLU A N 1
ATOM 614 C CA . GLU A 1 76 ? -19.471 -6.116 5.733 1.00 93.25 76 GLU A CA 1
ATOM 615 C C . GLU A 1 76 ? -20.646 -5.297 5.172 1.00 93.25 76 GLU A C 1
ATOM 617 O O . GLU A 1 76 ? -21.562 -4.909 5.894 1.00 93.25 76 GLU A O 1
ATOM 622 N N . GLY A 1 77 ? -20.597 -4.999 3.870 1.00 92.19 77 GLY A N 1
ATOM 623 C CA . GLY A 1 77 ? -21.601 -4.183 3.179 1.00 92.19 77 GLY A CA 1
ATOM 624 C C . GLY A 1 77 ? -21.511 -2.675 3.443 1.00 92.19 77 GLY A C 1
ATOM 625 O O . GLY A 1 77 ? -22.190 -1.917 2.756 1.00 92.19 77 GLY A O 1
ATOM 626 N N . ILE A 1 78 ? -20.673 -2.237 4.390 1.00 91.56 78 ILE A N 1
ATOM 627 C CA . ILE A 1 78 ? -20.434 -0.816 4.686 1.00 91.56 78 ILE A CA 1
ATOM 628 C C . ILE A 1 78 ? -19.023 -0.413 4.264 1.00 91.56 78 ILE A C 1
ATOM 630 O O . ILE A 1 78 ? -18.854 0.533 3.499 1.00 91.56 78 ILE A O 1
ATOM 634 N N . ASP A 1 79 ? -18.012 -1.132 4.751 1.00 91.88 79 ASP A N 1
ATOM 635 C CA . ASP A 1 79 ? -16.619 -0.797 4.488 1.00 91.88 79 ASP A CA 1
ATOM 636 C C . ASP A 1 79 ? -16.166 -1.346 3.126 1.00 91.88 79 ASP A C 1
ATOM 638 O O . ASP A 1 79 ? -16.508 -2.464 2.723 1.00 91.88 79 ASP A O 1
ATOM 642 N N . SER A 1 80 ? -15.358 -0.552 2.417 1.00 92.50 80 SER A N 1
ATOM 643 C CA . SER A 1 80 ? -14.754 -0.960 1.148 1.00 92.50 80 SER A CA 1
ATOM 644 C C . SER A 1 80 ? -13.800 -2.136 1.347 1.00 92.50 80 SER A C 1
ATOM 646 O O . SER A 1 80 ? -13.093 -2.238 2.349 1.00 92.50 80 SER A O 1
ATOM 648 N N . ASN A 1 81 ? -13.721 -3.004 0.338 1.00 95.56 81 ASN A N 1
ATOM 649 C CA . ASN A 1 81 ? -12.699 -4.044 0.294 1.00 95.56 81 ASN A CA 1
ATOM 650 C C . ASN A 1 81 ? -11.307 -3.482 -0.052 1.00 95.56 81 ASN A C 1
ATOM 652 O O . ASN A 1 81 ? -10.310 -4.174 0.127 1.00 95.56 81 ASN A O 1
ATOM 656 N N . MET A 1 82 ? -11.228 -2.247 -0.550 1.00 96.81 82 MET A N 1
ATOM 657 C CA . MET A 1 82 ? -9.966 -1.551 -0.783 1.00 96.81 82 MET A CA 1
ATOM 658 C C . MET A 1 82 ? -9.649 -0.649 0.406 1.00 96.81 82 MET A C 1
ATOM 660 O O . MET A 1 82 ? -10.447 0.217 0.765 1.00 96.81 82 MET A O 1
ATOM 664 N N . VAL A 1 83 ? -8.475 -0.845 0.993 1.00 95.62 83 VAL A N 1
ATOM 665 C CA . VAL A 1 83 ? -8.027 -0.173 2.211 1.00 95.62 83 VAL A CA 1
ATOM 666 C C . VAL A 1 83 ? -6.763 0.611 1.899 1.00 95.62 83 VAL A C 1
ATOM 668 O O . VAL A 1 83 ? -5.737 0.024 1.564 1.00 95.62 83 VAL A O 1
ATOM 671 N N . LEU A 1 84 ? -6.845 1.938 1.994 1.00 94.12 84 LEU A N 1
ATOM 672 C CA . LEU A 1 84 ? -5.678 2.811 1.930 1.00 94.12 84 LEU A CA 1
ATOM 673 C C . LEU A 1 84 ? -5.080 2.940 3.335 1.00 94.12 84 LEU A C 1
ATOM 675 O O . LEU A 1 84 ? -5.766 3.346 4.273 1.00 94.12 84 LEU A O 1
ATOM 679 N N . THR A 1 85 ? -3.808 2.603 3.476 1.00 92.00 85 THR A N 1
ATOM 680 C CA . THR A 1 85 ? -3.028 2.745 4.703 1.00 92.00 85 THR A CA 1
ATOM 681 C C . THR A 1 85 ? -2.012 3.859 4.508 1.00 92.00 85 THR A C 1
ATOM 683 O O . THR A 1 85 ? -1.308 3.877 3.502 1.00 92.00 85 THR A O 1
ATOM 686 N N . VAL A 1 86 ? -1.944 4.778 5.470 1.00 90.06 86 VAL A N 1
ATOM 687 C CA . VAL A 1 86 ? -1.031 5.925 5.457 1.00 90.06 86 VAL A CA 1
ATOM 688 C C . VAL A 1 86 ? -0.261 5.932 6.772 1.00 90.06 86 VAL A C 1
ATOM 690 O O . VAL A 1 86 ? -0.877 5.887 7.838 1.00 90.06 86 VAL A O 1
ATOM 693 N N . GLN A 1 87 ? 1.065 5.978 6.705 1.00 86.62 87 GLN A N 1
ATOM 694 C CA . GLN A 1 87 ? 1.921 6.174 7.869 1.00 86.62 87 GLN A CA 1
ATOM 695 C C . GLN A 1 87 ? 1.995 7.664 8.222 1.00 86.62 87 GLN A C 1
ATOM 697 O O . GLN A 1 87 ? 1.811 8.540 7.376 1.00 86.62 87 GLN A O 1
ATOM 702 N N . GLN A 1 88 ? 2.250 7.966 9.495 1.00 82.56 88 GLN A N 1
ATOM 703 C CA . GLN A 1 88 ? 2.297 9.349 9.991 1.00 82.56 88 GLN A CA 1
ATOM 704 C C . GLN A 1 88 ? 3.411 10.192 9.352 1.00 82.56 88 GLN A C 1
ATOM 706 O O . GLN A 1 88 ? 3.342 11.418 9.349 1.00 82.56 88 GLN A O 1
ATOM 711 N N . ASP A 1 89 ? 4.425 9.531 8.808 1.00 82.19 89 ASP A N 1
ATOM 712 C CA . ASP A 1 89 ? 5.595 10.103 8.158 1.00 82.19 89 ASP A CA 1
ATOM 713 C C . ASP A 1 89 ? 5.496 10.122 6.628 1.00 82.19 89 ASP A C 1
ATOM 715 O O . ASP A 1 89 ? 6.498 10.209 5.916 1.00 82.19 89 ASP A O 1
ATOM 719 N N . SER A 1 90 ? 4.268 10.063 6.115 1.00 86.44 90 SER A N 1
ATOM 720 C CA . SER A 1 90 ? 3.985 10.006 4.685 1.00 86.44 90 SER A CA 1
ATOM 721 C C . SER A 1 90 ? 3.136 11.167 4.223 1.00 86.44 90 SER A C 1
ATOM 723 O O . SER A 1 90 ? 2.291 11.689 4.954 1.00 86.44 90 SER A O 1
ATOM 725 N N . VAL A 1 91 ? 3.347 11.570 2.974 1.00 84.06 91 VAL A N 1
ATOM 726 C CA . VAL A 1 91 ? 2.656 12.716 2.391 1.00 84.06 91 VAL A CA 1
ATOM 727 C C . VAL A 1 91 ? 1.973 12.336 1.095 1.00 84.06 91 VAL A C 1
ATOM 729 O O . VAL A 1 91 ? 2.583 11.741 0.216 1.00 84.06 91 VAL A O 1
ATOM 732 N N . LEU A 1 92 ? 0.704 12.730 0.976 1.00 84.50 92 LEU A N 1
ATOM 733 C CA . LEU A 1 92 ? -0.062 12.632 -0.258 1.00 84.50 92 LEU A CA 1
ATOM 734 C C . LEU A 1 92 ? 0.134 13.912 -1.085 1.00 84.50 92 LEU A C 1
ATOM 736 O O . LEU A 1 92 ? -0.237 15.003 -0.641 1.00 84.50 92 LEU A O 1
ATOM 740 N N . CYS A 1 93 ? 0.716 13.789 -2.274 1.00 81.31 93 CYS A N 1
ATOM 741 C CA . CYS A 1 93 ? 1.082 14.930 -3.118 1.00 81.31 93 CYS A CA 1
ATOM 742 C C . CYS A 1 93 ? 0.075 15.199 -4.244 1.00 81.31 93 CYS A C 1
ATOM 744 O O . CYS A 1 93 ? -0.071 16.342 -4.680 1.00 81.31 93 CYS A O 1
ATOM 746 N N . HIS A 1 94 ? -0.687 14.182 -4.659 1.00 79.38 94 HIS A N 1
ATOM 747 C CA . HIS A 1 94 ? -1.662 14.289 -5.746 1.00 79.38 94 HIS A CA 1
ATOM 748 C C . HIS A 1 94 ? -3.057 13.809 -5.354 1.00 79.38 94 HIS A C 1
ATOM 750 O O . HIS A 1 94 ? -3.278 13.218 -4.298 1.00 79.38 94 HIS A O 1
ATOM 756 N N . HIS A 1 95 ? -4.027 14.106 -6.220 1.00 82.25 95 HIS A N 1
ATOM 757 C CA . HIS A 1 95 ? -5.355 13.525 -6.105 1.00 82.25 95 HIS A CA 1
ATOM 758 C C . HIS A 1 95 ? -5.262 12.004 -6.263 1.00 82.25 95 HIS A C 1
ATOM 760 O O . HIS A 1 95 ? -4.659 11.518 -7.219 1.00 82.25 95 HIS A O 1
ATOM 766 N N . PHE A 1 96 ? -5.862 11.274 -5.325 1.00 85.00 96 PHE A N 1
ATOM 767 C CA . PHE A 1 96 ? -5.917 9.823 -5.368 1.00 85.00 96 PHE A CA 1
ATOM 768 C C . PHE A 1 96 ? -7.196 9.357 -6.058 1.00 85.00 96 PHE A C 1
ATOM 770 O O . PHE A 1 96 ? -8.282 9.501 -5.495 1.00 85.00 96 PHE A O 1
ATOM 777 N N . ASP A 1 97 ? -7.050 8.759 -7.238 1.00 88.75 97 ASP A N 1
ATOM 778 C CA . ASP A 1 97 ? -8.119 8.005 -7.886 1.00 88.75 97 ASP A CA 1
ATOM 779 C C . ASP A 1 97 ? -7.913 6.508 -7.637 1.00 88.75 97 ASP A C 1
ATOM 781 O O . ASP A 1 97 ? -7.028 5.872 -8.211 1.00 88.75 97 ASP A O 1
ATOM 785 N N . ILE A 1 98 ? -8.733 5.945 -6.751 1.00 90.12 98 ILE A N 1
ATOM 786 C CA . ILE A 1 98 ? -8.656 4.537 -6.357 1.00 90.12 98 ILE A CA 1
ATOM 787 C C . ILE A 1 98 ? -8.936 3.578 -7.521 1.00 90.12 98 ILE A C 1
ATOM 789 O O . ILE A 1 98 ? -8.428 2.453 -7.517 1.00 90.12 98 ILE A O 1
ATOM 793 N N . ASP A 1 99 ? -9.711 3.995 -8.526 1.00 91.81 99 ASP A N 1
ATOM 794 C CA . ASP A 1 99 ? -10.130 3.116 -9.616 1.00 91.81 99 ASP A CA 1
ATOM 795 C C . ASP A 1 99 ? -8.967 2.710 -10.522 1.00 91.81 99 ASP A C 1
ATOM 797 O O . ASP A 1 99 ? -8.991 1.617 -11.090 1.00 91.81 99 ASP A O 1
ATOM 801 N N . LEU A 1 100 ? -7.919 3.534 -10.581 1.00 91.31 100 LEU A N 1
ATOM 802 C CA . LEU A 1 100 ? -6.695 3.260 -11.335 1.00 91.31 100 LEU A CA 1
ATOM 803 C C . LEU A 1 100 ? -5.833 2.170 -10.673 1.00 91.31 100 LEU A C 1
ATOM 805 O O . LEU A 1 100 ? -5.041 1.510 -11.341 1.00 91.31 100 LEU A O 1
ATOM 809 N N . TRP A 1 101 ? -6.020 1.934 -9.370 1.00 94.25 101 TRP A N 1
ATOM 810 C CA . TRP A 1 101 ? -5.165 1.055 -8.563 1.00 94.25 101 TRP A CA 1
ATOM 811 C C . TRP A 1 101 ? -5.884 -0.177 -8.003 1.00 94.25 101 TRP A C 1
ATOM 813 O O . TRP A 1 101 ? -5.229 -1.142 -7.611 1.00 94.25 101 TRP A O 1
ATOM 823 N N . LYS A 1 102 ? -7.225 -0.199 -7.998 1.00 94.88 102 LYS A N 1
ATOM 824 C CA . LYS A 1 102 ? -8.036 -1.286 -7.404 1.00 94.88 102 LYS A CA 1
ATOM 825 C C . LYS A 1 102 ? -7.854 -2.668 -8.042 1.00 94.88 102 LYS A C 1
ATOM 827 O O . LYS A 1 102 ? -8.341 -3.656 -7.498 1.00 94.88 102 LYS A O 1
ATOM 832 N N . GLN A 1 103 ? -7.195 -2.736 -9.199 1.00 95.56 103 GLN A N 1
ATOM 833 C CA . GLN A 1 103 ? -6.849 -3.992 -9.866 1.00 95.56 103 GLN A CA 1
ATOM 834 C C . GLN A 1 103 ? -5.751 -4.779 -9.134 1.00 95.56 103 GLN A C 1
ATOM 836 O O . GLN A 1 103 ? -5.648 -5.992 -9.319 1.00 95.56 103 GLN A O 1
ATOM 841 N N . PHE A 1 104 ? -4.936 -4.110 -8.314 1.00 96.88 104 PHE A N 1
ATOM 842 C CA . PHE A 1 104 ? -3.861 -4.751 -7.568 1.00 96.88 104 PHE A CA 1
ATOM 843 C C . PHE A 1 104 ? -4.370 -5.333 -6.248 1.00 96.88 104 PHE A C 1
ATOM 845 O O . PHE A 1 104 ? -5.221 -4.757 -5.566 1.00 96.88 104 PHE A O 1
ATOM 852 N N . ALA A 1 105 ? -3.812 -6.478 -5.862 1.00 97.31 105 ALA A N 1
ATOM 853 C CA . ALA A 1 105 ? -4.014 -7.060 -4.541 1.00 97.31 105 ALA A CA 1
ATOM 854 C C . ALA A 1 105 ? -3.351 -6.208 -3.447 1.00 97.31 105 ALA A C 1
ATOM 856 O O . ALA A 1 105 ? -3.895 -6.052 -2.351 1.00 97.31 105 ALA A O 1
ATOM 857 N N . TYR A 1 106 ? -2.185 -5.651 -3.773 1.00 97.19 106 TYR A N 1
ATOM 858 C CA . TYR A 1 106 ? -1.370 -4.818 -2.906 1.00 97.19 106 TYR A CA 1
ATOM 859 C C . TYR A 1 106 ? -0.487 -3.901 -3.755 1.00 97.19 106 TYR A C 1
ATOM 861 O O . TYR A 1 106 ? 0.177 -4.369 -4.678 1.00 97.19 106 TYR A O 1
ATOM 869 N N . VAL A 1 107 ? -0.468 -2.609 -3.441 1.00 96.31 107 VAL A N 1
ATOM 870 C CA . VAL A 1 107 ? 0.482 -1.642 -4.005 1.00 96.31 107 VAL A CA 1
ATOM 871 C C . VAL A 1 107 ? 0.952 -0.700 -2.903 1.00 96.31 107 VAL A C 1
ATOM 873 O O . VAL A 1 107 ? 0.146 -0.229 -2.107 1.00 96.31 107 VAL A O 1
ATOM 876 N N . GLY A 1 108 ? 2.248 -0.431 -2.862 1.00 95.19 108 GLY A N 1
ATOM 877 C CA . GLY A 1 108 ? 2.862 0.615 -2.048 1.00 95.19 108 GLY A CA 1
ATOM 878 C C . GLY A 1 108 ? 4.066 1.175 -2.797 1.00 95.19 108 GLY A C 1
ATOM 879 O O . GLY A 1 108 ? 3.998 1.279 -4.023 1.00 95.19 108 GLY A O 1
ATOM 880 N N . ALA A 1 109 ? 5.154 1.520 -2.111 1.00 93.19 109 ALA A N 1
ATOM 881 C CA . ALA A 1 109 ? 6.369 1.969 -2.794 1.00 93.19 109 ALA A CA 1
ATOM 882 C C . ALA A 1 109 ? 7.310 0.802 -3.119 1.00 93.19 109 ALA A C 1
ATOM 884 O O . ALA A 1 109 ? 7.361 -0.181 -2.381 1.00 93.19 109 ALA A O 1
ATOM 885 N N . PRO A 1 110 ? 8.099 0.892 -4.193 1.00 92.56 110 PRO A N 1
ATOM 886 C CA . PRO A 1 110 ? 9.112 -0.101 -4.468 1.00 92.56 110 PRO A CA 1
ATOM 887 C C . PRO A 1 110 ? 10.357 0.109 -3.600 1.00 92.56 110 PRO A C 1
ATOM 889 O O . PRO A 1 110 ? 10.778 1.235 -3.315 1.00 92.56 110 PRO A O 1
ATOM 892 N N . TRP A 1 111 ? 10.975 -1.002 -3.219 1.00 89.00 111 TRP A N 1
ATOM 893 C CA . TRP A 1 111 ? 12.224 -1.023 -2.481 1.00 89.00 111 TRP A CA 1
ATOM 894 C C . TRP A 1 111 ? 13.421 -1.077 -3.405 1.00 89.00 111 TRP A C 1
ATOM 896 O O . TRP A 1 111 ? 13.487 -1.847 -4.364 1.00 89.00 111 TRP A O 1
ATOM 906 N N . ALA A 1 112 ? 14.428 -0.307 -3.028 1.00 84.19 112 ALA A N 1
ATOM 907 C CA . ALA A 1 112 ? 15.759 -0.480 -3.555 1.00 84.19 112 ALA A CA 1
ATOM 908 C C . ALA A 1 112 ? 16.345 -1.844 -3.127 1.00 84.19 112 ALA A C 1
ATOM 910 O O . ALA A 1 112 ? 16.176 -2.242 -1.970 1.00 84.19 112 ALA A O 1
ATOM 911 N N . PRO A 1 113 ? 17.122 -2.533 -3.986 1.00 80.19 113 PRO A N 1
ATOM 912 C CA . PRO A 1 113 ? 17.715 -3.831 -3.648 1.00 80.19 113 PRO A CA 1
ATOM 913 C C . PRO A 1 113 ? 18.579 -3.840 -2.373 1.00 80.19 113 PRO A C 1
ATOM 915 O O . PRO A 1 113 ? 18.698 -4.875 -1.716 1.00 80.19 113 PRO A O 1
ATOM 918 N N . TRP A 1 114 ? 19.189 -2.708 -1.995 1.00 79.62 114 TRP A N 1
ATOM 919 C CA . TRP A 1 114 ? 20.018 -2.618 -0.785 1.00 79.62 114 TRP A CA 1
ATOM 920 C C . TRP A 1 114 ? 19.216 -2.486 0.510 1.00 79.62 114 TRP A C 1
ATOM 922 O O . TRP A 1 114 ? 19.740 -2.843 1.562 1.00 79.62 114 TRP A O 1
ATOM 932 N N . VAL A 1 115 ? 17.964 -2.022 0.455 1.00 74.62 115 VAL A N 1
ATOM 933 C CA . VAL A 1 115 ? 17.113 -1.825 1.645 1.00 74.62 115 VAL A CA 1
ATOM 934 C C . VAL A 1 115 ? 16.843 -3.156 2.344 1.00 74.62 115 VAL A C 1
ATOM 936 O O . VAL A 1 115 ? 16.799 -3.225 3.567 1.00 74.62 115 VAL A O 1
ATOM 939 N N . MET A 1 116 ? 16.783 -4.243 1.577 1.00 66.50 116 MET A N 1
ATOM 940 C CA . MET A 1 116 ? 16.636 -5.597 2.108 1.00 66.50 116 MET A CA 1
ATOM 941 C C . MET A 1 116 ? 17.979 -6.283 2.446 1.00 66.50 116 MET A C 1
ATOM 943 O O . MET A 1 116 ? 18.004 -7.469 2.766 1.00 66.50 116 MET A O 1
ATOM 947 N N . GLY A 1 117 ? 19.114 -5.571 2.409 1.00 61.34 117 GLY A N 1
ATOM 948 C CA . GLY A 1 117 ? 20.422 -6.100 2.820 1.00 61.34 117 GLY A CA 1
ATOM 949 C C . GLY A 1 117 ? 21.014 -7.133 1.853 1.00 61.34 117 GLY A C 1
ATOM 950 O O . GLY A 1 117 ? 21.202 -8.289 2.223 1.00 61.34 117 GLY A O 1
ATOM 951 N N . ALA A 1 118 ? 21.298 -6.721 0.609 1.00 50.75 118 ALA A N 1
ATOM 952 C CA . ALA A 1 118 ? 21.743 -7.558 -0.527 1.00 50.75 118 ALA A CA 1
ATOM 953 C C . ALA A 1 118 ? 20.735 -8.624 -1.002 1.00 50.75 118 ALA A C 1
ATOM 955 O O . ALA A 1 118 ? 20.946 -9.275 -2.024 1.00 50.75 118 ALA A O 1
ATOM 956 N N . ARG A 1 119 ? 19.609 -8.765 -0.301 1.00 60.09 119 ARG A N 1
ATOM 957 C CA . ARG A 1 119 ? 18.485 -9.622 -0.662 1.00 60.09 119 ARG A CA 1
ATOM 958 C C . ARG A 1 119 ? 17.602 -8.883 -1.661 1.00 60.09 119 ARG A C 1
ATOM 960 O O . ARG A 1 119 ? 16.590 -8.289 -1.316 1.00 60.09 119 ARG A O 1
ATOM 967 N N . ASN A 1 120 ? 18.054 -8.895 -2.907 1.00 77.69 120 ASN A N 1
ATOM 968 C CA . ASN A 1 120 ? 17.293 -8.537 -4.099 1.00 77.69 120 ASN A CA 1
ATOM 969 C C . ASN A 1 120 ? 16.039 -9.443 -4.240 1.00 77.69 120 ASN A C 1
ATOM 971 O O . ASN A 1 120 ? 15.504 -10.002 -3.284 1.00 77.69 120 ASN A O 1
ATOM 975 N N . CYS A 1 121 ? 15.565 -9.641 -5.459 1.00 82.31 121 CYS A N 1
ATOM 976 C CA . CYS A 1 121 ? 14.461 -10.550 -5.759 1.00 82.31 121 CYS A CA 1
ATOM 977 C C . CYS A 1 121 ? 14.721 -12.001 -5.315 1.00 82.31 121 CYS A C 1
ATOM 979 O O . CYS A 1 121 ? 13.781 -12.688 -4.916 1.00 82.31 121 CYS A O 1
ATOM 981 N N . ASP A 1 122 ? 15.984 -12.438 -5.270 1.00 84.56 122 ASP A N 1
ATOM 982 C CA . ASP A 1 122 ? 16.376 -13.729 -4.691 1.00 84.56 122 ASP A CA 1
ATOM 983 C C . ASP A 1 122 ? 16.129 -13.767 -3.185 1.00 84.56 122 ASP A C 1
ATOM 985 O O . ASP A 1 122 ? 15.700 -14.777 -2.654 1.00 84.56 122 ASP A O 1
ATOM 989 N N . GLY A 1 123 ? 16.256 -12.628 -2.515 1.00 84.56 123 GLY A N 1
ATOM 990 C CA . GLY A 1 123 ? 15.872 -12.440 -1.126 1.00 84.56 123 GLY A CA 1
ATOM 991 C C . GLY A 1 123 ? 14.440 -12.837 -0.790 1.00 84.56 123 GLY A C 1
ATOM 992 O O . GLY A 1 123 ? 14.199 -13.589 0.153 1.00 84.56 123 GLY A O 1
ATOM 993 N N . MET A 1 124 ? 13.475 -12.333 -1.564 1.00 85.12 124 MET A N 1
ATOM 994 C CA . MET A 1 124 ? 12.071 -12.726 -1.396 1.00 85.12 124 MET A CA 1
ATOM 995 C C . MET A 1 124 ? 11.854 -14.198 -1.760 1.00 85.12 124 MET A C 1
ATOM 997 O O . MET A 1 124 ? 11.077 -14.880 -1.091 1.00 85.12 124 MET A O 1
ATOM 1001 N N . ARG A 1 125 ? 12.556 -14.710 -2.784 1.00 86.44 125 ARG A N 1
ATOM 1002 C CA . ARG A 1 125 ? 12.528 -16.140 -3.141 1.00 86.44 125 ARG A CA 1
ATOM 1003 C C . ARG A 1 125 ? 13.066 -17.013 -2.005 1.00 86.44 125 ARG A C 1
ATOM 1005 O O . ARG A 1 125 ? 12.479 -18.053 -1.728 1.00 86.44 125 ARG A O 1
ATOM 1012 N N . ASP A 1 126 ? 14.123 -16.585 -1.319 1.00 86.31 126 ASP A N 1
ATOM 1013 C CA . ASP A 1 126 ? 14.709 -17.256 -0.155 1.00 86.31 126 ASP A CA 1
ATOM 1014 C C . ASP A 1 126 ? 13.721 -17.288 1.006 1.00 86.31 126 ASP A C 1
ATOM 1016 O O . ASP A 1 126 ? 13.409 -18.362 1.515 1.00 86.31 126 ASP A O 1
ATOM 1020 N N . ILE A 1 127 ? 13.155 -16.128 1.368 1.00 86.06 127 ILE A N 1
ATOM 1021 C CA . ILE A 1 127 ? 12.136 -16.031 2.423 1.00 86.06 127 ILE A CA 1
ATOM 1022 C C . ILE A 1 127 ? 10.962 -16.960 2.107 1.00 86.06 127 ILE A C 1
ATOM 1024 O O . ILE A 1 127 ? 10.490 -17.673 2.996 1.00 86.06 127 ILE A O 1
ATOM 1028 N N . TRP A 1 128 ? 10.500 -16.978 0.854 1.00 87.69 128 TRP A N 1
ATOM 1029 C CA . TRP A 1 128 ? 9.437 -17.879 0.431 1.00 87.69 128 TRP A CA 1
ATOM 1030 C C . TRP A 1 128 ? 9.850 -19.345 0.570 1.00 87.69 128 TRP A C 1
ATOM 1032 O O . TRP A 1 128 ? 9.168 -20.111 1.244 1.00 87.69 128 TRP A O 1
ATOM 1042 N N . ARG A 1 129 ? 10.985 -19.740 -0.007 1.00 86.88 129 ARG A N 1
ATOM 1043 C CA . ARG A 1 129 ? 11.500 -21.115 0.026 1.00 86.88 129 ARG A CA 1
ATOM 1044 C C . ARG A 1 129 ? 11.679 -21.650 1.444 1.00 86.88 129 ARG A C 1
ATOM 1046 O O . ARG A 1 129 ? 11.292 -22.788 1.705 1.00 86.88 129 ARG A O 1
ATOM 1053 N N . ASP A 1 130 ? 12.180 -20.829 2.358 1.00 86.00 130 ASP A N 1
ATOM 1054 C CA . ASP A 1 130 ? 12.421 -21.214 3.751 1.00 86.00 130 ASP A CA 1
ATOM 1055 C C . ASP A 1 130 ? 11.128 -21.404 4.558 1.00 86.00 130 ASP A C 1
ATOM 1057 O O . ASP A 1 130 ? 11.130 -22.032 5.622 1.00 86.00 130 ASP A O 1
ATOM 1061 N N . ASN A 1 131 ? 10.006 -20.862 4.078 1.00 85.69 131 ASN A N 1
ATOM 1062 C CA . ASN A 1 131 ? 8.762 -20.825 4.836 1.00 85.69 131 ASN A CA 1
ATOM 1063 C C . ASN A 1 131 ? 7.539 -21.404 4.116 1.00 85.69 131 ASN A C 1
ATOM 1065 O O . ASN A 1 131 ? 6.514 -21.595 4.767 1.00 85.69 131 ASN A O 1
ATOM 1069 N N . ALA A 1 132 ? 7.624 -21.729 2.826 1.00 87.31 132 ALA A N 1
ATOM 1070 C CA . ALA A 1 132 ? 6.507 -22.249 2.036 1.00 87.31 132 ALA A CA 1
ATOM 1071 C C . ALA A 1 132 ? 5.892 -23.513 2.659 1.00 87.31 132 ALA A C 1
ATOM 1073 O O . ALA A 1 132 ? 4.676 -23.685 2.646 1.00 87.31 132 ALA A O 1
ATOM 1074 N N . SER A 1 133 ? 6.718 -24.363 3.278 1.00 86.38 133 SER A N 1
ATOM 1075 C CA . SER A 1 133 ? 6.283 -25.573 3.993 1.00 86.38 133 SER A CA 1
ATOM 1076 C C . SER A 1 133 ? 5.428 -25.295 5.234 1.00 86.38 133 SER A C 1
ATOM 1078 O O . SER A 1 133 ? 4.729 -26.185 5.708 1.00 86.38 133 SER A O 1
ATOM 1080 N N . LYS A 1 134 ? 5.464 -24.068 5.765 1.00 86.25 134 LYS A N 1
ATOM 1081 C CA . LYS A 1 134 ? 4.620 -23.621 6.882 1.00 86.25 134 LYS A CA 1
ATOM 1082 C C . LYS A 1 134 ? 3.272 -23.074 6.402 1.00 86.25 134 LYS A C 1
ATOM 1084 O O . LYS A 1 134 ? 2.415 -22.773 7.230 1.00 86.25 134 LYS A O 1
ATOM 1089 N N . CYS A 1 135 ? 3.086 -22.920 5.090 1.00 88.31 135 CYS A N 1
ATOM 1090 C CA . CYS A 1 135 ? 1.868 -22.391 4.500 1.00 88.31 135 CYS A CA 1
ATOM 1091 C C . CYS A 1 135 ? 0.922 -23.513 4.037 1.00 88.31 135 CYS A C 1
ATOM 1093 O O . CYS A 1 135 ? 1.278 -24.405 3.264 1.00 88.31 135 CYS A O 1
ATOM 1095 N N . ASN A 1 136 ? -0.331 -23.425 4.471 1.00 85.56 136 ASN A N 1
ATOM 1096 C CA . ASN A 1 136 ? -1.413 -24.355 4.185 1.00 85.56 136 ASN A CA 1
ATOM 1097 C C . ASN A 1 136 ? -1.681 -24.493 2.681 1.00 85.56 136 ASN A C 1
ATOM 1099 O O . ASN A 1 136 ? -2.054 -23.534 2.001 1.00 85.56 136 ASN A O 1
ATOM 1103 N N . GLY A 1 137 ? -1.573 -25.723 2.173 1.00 77.56 137 GLY A N 1
ATOM 1104 C CA . GLY A 1 137 ? -1.942 -26.055 0.794 1.00 77.56 137 GLY A CA 1
ATOM 1105 C C . GLY A 1 137 ? -1.002 -25.483 -0.272 1.00 77.56 137 GLY A C 1
ATOM 1106 O O . GLY A 1 137 ? -1.306 -25.592 -1.460 1.00 77.56 137 GLY A O 1
ATOM 1107 N N . LEU A 1 138 ? 0.132 -24.903 0.134 1.00 75.00 138 LEU A N 1
ATOM 1108 C CA . LEU A 1 138 ? 1.150 -24.361 -0.768 1.00 75.00 138 LEU A CA 1
ATOM 1109 C C . LEU A 1 138 ? 2.380 -25.269 -0.902 1.00 75.00 138 LEU A C 1
ATOM 1111 O O . LEU A 1 138 ? 3.261 -24.968 -1.691 1.00 75.00 138 LEU A O 1
ATOM 1115 N N . GLU A 1 139 ? 2.388 -26.447 -0.272 1.00 66.00 139 GLU A N 1
ATOM 1116 C CA . GLU A 1 139 ? 3.435 -27.476 -0.439 1.00 66.00 139 GLU A CA 1
ATOM 1117 C C . GLU A 1 139 ? 3.638 -27.903 -1.906 1.00 66.00 139 GLU A C 1
ATOM 1119 O O . GLU A 1 139 ? 4.724 -28.320 -2.304 1.00 66.00 139 GLU A O 1
ATOM 1124 N N . LYS A 1 140 ? 2.576 -27.803 -2.722 1.00 62.50 140 LYS A N 1
ATOM 1125 C CA . LYS A 1 140 ? 2.603 -28.102 -4.162 1.00 62.50 140 LYS A CA 1
ATOM 1126 C C . LYS A 1 140 ? 3.044 -26.920 -5.024 1.00 62.50 140 LYS A C 1
ATOM 1128 O O . LYS A 1 140 ? 3.374 -27.139 -6.187 1.00 62.50 140 LYS A O 1
ATOM 1133 N N . HIS A 1 141 ? 3.021 -25.694 -4.495 1.00 62.69 141 HIS A N 1
ATOM 1134 C CA . HIS A 1 141 ? 3.655 -24.567 -5.170 1.00 62.69 141 HIS A CA 1
ATOM 1135 C C . HIS A 1 141 ? 5.149 -24.790 -5.014 1.00 62.69 141 HIS A C 1
ATOM 1137 O O . HIS A 1 141 ? 5.707 -24.582 -3.939 1.00 62.69 141 HIS A O 1
ATOM 1143 N N . ARG A 1 142 ? 5.781 -25.313 -6.067 1.00 60.47 142 ARG A N 1
ATOM 1144 C CA . ARG A 1 142 ? 7.229 -25.488 -6.070 1.00 60.47 142 ARG A CA 1
ATOM 1145 C C . ARG A 1 142 ? 7.838 -24.121 -5.763 1.00 60.47 142 ARG A C 1
ATOM 1147 O O . ARG A 1 142 ? 7.543 -23.187 -6.512 1.00 60.47 142 ARG A O 1
ATOM 1154 N N . PRO A 1 143 ? 8.644 -23.992 -4.695 1.00 60.66 143 PRO A N 1
ATOM 1155 C CA . PRO A 1 143 ? 9.227 -22.715 -4.289 1.00 60.66 143 PRO A CA 1
ATOM 1156 C C . PRO A 1 143 ? 9.912 -21.974 -5.440 1.00 60.66 143 PRO A C 1
ATOM 1158 O O . PRO A 1 143 ? 9.867 -20.748 -5.500 1.00 60.66 143 PRO A O 1
ATOM 1161 N N . ASP A 1 144 ? 10.464 -22.737 -6.384 1.00 63.00 144 ASP A N 1
ATOM 1162 C CA . ASP A 1 144 ? 11.155 -22.219 -7.557 1.00 63.00 144 ASP A CA 1
ATOM 1163 C C . ASP A 1 144 ? 10.201 -21.717 -8.653 1.00 63.00 144 ASP A C 1
ATOM 1165 O O . ASP A 1 144 ? 10.545 -20.774 -9.350 1.00 63.00 144 ASP A O 1
ATOM 1169 N N . GLU A 1 145 ? 9.002 -22.292 -8.814 1.00 68.94 145 GLU A N 1
ATOM 1170 C CA . GLU A 1 145 ? 8.070 -21.920 -9.892 1.00 68.94 145 GLU A CA 1
ATOM 1171 C C . GLU A 1 145 ? 7.190 -20.725 -9.498 1.00 68.94 145 GLU A C 1
ATOM 1173 O O . GLU A 1 145 ? 7.066 -19.784 -10.281 1.00 68.94 145 GLU A O 1
ATOM 1178 N N . SER A 1 146 ? 6.631 -20.704 -8.280 1.00 65.94 146 SER A N 1
ATOM 1179 C CA . SER A 1 146 ? 5.668 -19.664 -7.867 1.00 65.94 146 SER A CA 1
ATOM 1180 C C . SER A 1 146 ? 6.286 -18.272 -7.732 1.00 65.94 146 SER A C 1
ATOM 1182 O O . SER A 1 146 ? 5.601 -17.274 -7.916 1.00 65.94 146 SER A O 1
ATOM 1184 N N . MET A 1 147 ? 7.584 -18.205 -7.433 1.00 79.00 147 MET A N 1
ATOM 1185 C CA . MET A 1 147 ? 8.342 -16.956 -7.323 1.00 79.00 147 MET A CA 1
ATOM 1186 C C . MET A 1 147 ? 9.348 -16.778 -8.472 1.00 79.00 147 MET A C 1
ATOM 1188 O O . MET A 1 147 ? 10.131 -15.830 -8.451 1.00 79.00 147 MET A O 1
ATOM 1192 N N . SER A 1 148 ? 9.344 -17.652 -9.489 1.00 76.75 148 SER A N 1
ATOM 1193 C CA . SER A 1 148 ? 10.241 -17.514 -10.654 1.00 76.75 148 SER A CA 1
ATOM 1194 C C . SER A 1 148 ? 10.030 -16.190 -11.388 1.00 76.75 148 SER A C 1
ATOM 1196 O O . SER A 1 148 ? 10.989 -15.581 -11.857 1.00 76.75 148 SER A O 1
ATOM 1198 N N . LEU A 1 149 ? 8.776 -15.735 -11.443 1.00 79.81 149 LEU A N 1
ATOM 1199 C CA . LEU A 1 149 ? 8.376 -14.525 -12.149 1.00 79.81 149 LEU A CA 1
ATOM 1200 C C . LEU A 1 149 ? 8.543 -13.253 -11.314 1.00 79.81 149 LEU A C 1
ATOM 1202 O O . LEU A 1 149 ? 8.489 -12.169 -11.891 1.00 79.81 149 LEU A O 1
ATOM 1206 N N . ILE A 1 150 ? 8.764 -13.336 -9.993 1.00 82.69 150 ILE A N 1
ATOM 1207 C CA . ILE A 1 150 ? 8.970 -12.117 -9.197 1.00 82.69 150 ILE A CA 1
ATOM 1208 C C . ILE A 1 150 ? 10.203 -11.387 -9.712 1.00 82.69 150 ILE A C 1
ATOM 1210 O O . ILE A 1 150 ? 11.237 -12.015 -9.965 1.00 82.69 150 ILE A O 1
ATOM 1214 N N . CYS A 1 151 ? 10.080 -10.074 -9.881 1.00 77.12 151 CYS A N 1
ATOM 1215 C CA . CYS A 1 151 ? 11.062 -9.259 -10.569 1.00 77.12 151 CYS A CA 1
ATOM 1216 C C . CYS A 1 151 ? 11.491 -9.901 -11.887 1.00 77.12 151 CYS A C 1
ATOM 1218 O O . CYS A 1 151 ? 12.658 -10.231 -12.086 1.00 77.12 151 CYS A O 1
ATOM 1220 N N . THR A 1 152 ? 10.539 -10.115 -12.776 1.00 82.44 152 THR A N 1
ATOM 1221 C CA . THR A 1 152 ? 10.811 -10.310 -14.197 1.00 82.44 152 THR A CA 1
ATOM 1222 C C . THR A 1 152 ? 10.024 -9.252 -14.961 1.00 82.44 152 THR A C 1
ATOM 1224 O O . THR A 1 152 ? 9.173 -8.568 -14.385 1.00 82.44 152 THR A O 1
ATOM 1227 N N . GLN A 1 153 ? 10.329 -9.044 -16.241 1.00 78.31 153 GLN A N 1
ATOM 1228 C CA . GLN A 1 153 ? 9.632 -8.033 -17.035 1.00 78.31 153 GLN A CA 1
ATOM 1229 C C . GLN A 1 153 ? 8.115 -8.289 -17.020 1.00 78.31 153 GLN A C 1
ATOM 1231 O O . GLN A 1 153 ? 7.662 -9.377 -17.363 1.00 78.31 153 GLN A O 1
ATOM 1236 N N . GLY A 1 154 ? 7.339 -7.282 -16.606 1.00 76.75 154 GLY A N 1
ATOM 1237 C CA . GLY A 1 154 ? 5.875 -7.364 -16.528 1.00 76.75 154 GLY A CA 1
ATOM 1238 C C . GLY A 1 154 ? 5.315 -8.103 -15.307 1.00 76.75 154 GLY A C 1
ATOM 1239 O O . GLY A 1 154 ? 4.100 -8.247 -15.201 1.00 76.75 154 GLY A O 1
ATOM 1240 N N . HIS A 1 155 ? 6.162 -8.542 -14.375 1.00 78.69 155 HIS A N 1
ATOM 1241 C CA . HIS A 1 155 ? 5.746 -9.262 -13.173 1.00 78.69 155 HIS A CA 1
ATOM 1242 C C . HIS A 1 155 ? 6.262 -8.579 -11.902 1.00 78.69 155 HIS A C 1
ATOM 1244 O O . HIS A 1 155 ? 7.261 -7.863 -11.934 1.00 78.69 155 HIS A O 1
ATOM 1250 N N . GLY A 1 156 ? 5.535 -8.786 -10.797 1.00 75.12 156 GLY A N 1
ATOM 1251 C CA . GLY A 1 156 ? 5.614 -8.029 -9.542 1.00 75.12 156 GLY A CA 1
ATOM 1252 C C . GLY A 1 156 ? 7.014 -7.584 -9.097 1.00 75.12 156 GLY A C 1
ATOM 1253 O O . GLY A 1 156 ? 7.995 -8.309 -9.249 1.00 75.12 156 GLY A O 1
ATOM 1254 N N . GLY A 1 157 ? 7.108 -6.377 -8.534 1.00 79.25 157 GLY A N 1
ATOM 1255 C CA . GLY A 1 157 ? 8.361 -5.821 -8.009 1.00 79.25 157 GLY A CA 1
ATOM 1256 C C . GLY A 1 157 ? 8.645 -6.166 -6.541 1.00 79.25 157 GLY A C 1
ATOM 1257 O O . GLY A 1 157 ? 7.807 -6.733 -5.837 1.00 79.25 157 GLY A O 1
ATOM 1258 N N . LEU A 1 158 ? 9.819 -5.743 -6.057 1.00 87.38 158 LEU A N 1
ATOM 1259 C CA . LEU A 1 158 ? 10.073 -5.594 -4.620 1.00 87.38 158 LEU A CA 1
ATOM 1260 C C . LEU A 1 158 ? 9.242 -4.407 -4.126 1.00 87.38 158 LEU A C 1
ATOM 1262 O O . LEU A 1 158 ? 9.682 -3.269 -4.238 1.00 87.38 158 LEU A O 1
ATOM 1266 N N . VAL A 1 159 ? 8.020 -4.660 -3.666 1.00 90.88 159 VAL A N 1
ATOM 1267 C CA . VAL A 1 159 ? 7.086 -3.618 -3.217 1.00 90.88 159 VAL A CA 1
ATOM 1268 C C . VAL A 1 159 ? 6.918 -3.719 -1.709 1.00 90.88 159 VAL A C 1
ATOM 1270 O O . VAL A 1 159 ? 6.718 -4.811 -1.186 1.00 90.88 159 VAL A O 1
ATOM 1273 N N . GLY A 1 160 ? 7.000 -2.588 -1.027 1.00 90.69 160 GLY A N 1
ATOM 1274 C CA . GLY A 1 160 ? 6.739 -2.432 0.395 1.00 90.69 160 GLY A CA 1
ATOM 1275 C C . GLY A 1 160 ? 5.537 -1.556 0.670 1.00 90.69 160 GLY A C 1
ATOM 1276 O O . GLY A 1 160 ? 4.840 -1.130 -0.252 1.00 90.69 160 GLY A O 1
ATOM 127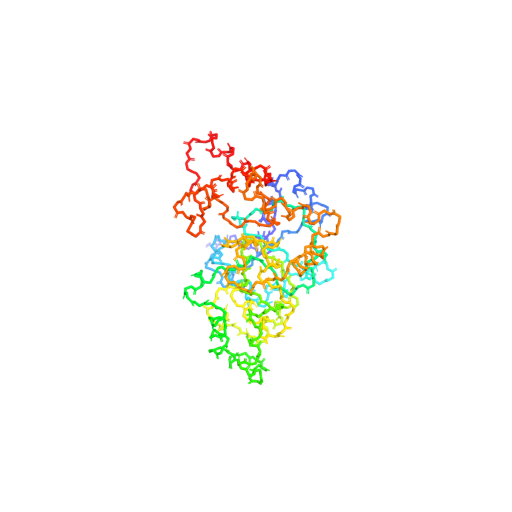7 N N . ASN A 1 161 ? 5.316 -1.239 1.947 1.00 89.19 161 ASN A N 1
ATOM 1278 C CA . ASN A 1 161 ? 4.300 -0.265 2.319 1.00 89.19 161 ASN A CA 1
ATOM 1279 C C . ASN A 1 161 ? 4.706 1.108 1.793 1.00 89.19 161 ASN A C 1
ATOM 1281 O O . ASN A 1 161 ? 3.914 1.765 1.128 1.00 89.19 161 ASN A O 1
ATOM 1285 N N . GLY A 1 162 ? 5.957 1.506 2.044 1.00 81.88 162 GLY A N 1
ATOM 1286 C CA . GLY A 1 162 ? 6.494 2.764 1.556 1.00 81.88 162 GLY A CA 1
ATOM 1287 C C . GLY A 1 162 ? 5.672 3.963 1.965 1.00 81.88 162 GLY A C 1
ATOM 1288 O O . GLY A 1 162 ? 5.339 4.807 1.127 1.00 81.88 162 GLY A O 1
ATOM 1289 N N . GLY A 1 163 ? 5.274 3.976 3.238 1.00 88.12 163 GLY A N 1
ATOM 1290 C CA . GLY A 1 163 ? 4.511 5.051 3.847 1.00 88.12 163 GLY A CA 1
ATOM 1291 C C . GLY A 1 163 ? 3.040 5.167 3.420 1.00 88.12 163 GLY A C 1
ATOM 1292 O O . GLY A 1 163 ? 2.186 5.628 4.178 1.00 88.12 163 GLY A O 1
ATOM 1293 N N . LEU A 1 164 ? 2.713 4.717 2.214 1.00 92.69 164 LEU A N 1
ATOM 1294 C CA . LEU A 1 164 ? 1.388 4.748 1.624 1.00 92.69 164 LEU A CA 1
ATOM 1295 C C . LEU A 1 164 ? 1.172 3.435 0.879 1.00 92.69 164 LEU A C 1
ATOM 1297 O O . LEU A 1 164 ? 1.863 3.174 -0.099 1.00 92.69 164 LEU A O 1
ATOM 1301 N N . SER A 1 165 ? 0.173 2.647 1.282 1.00 95.38 165 SER A N 1
ATOM 1302 C CA . SER A 1 165 ? -0.184 1.402 0.590 1.00 95.38 165 SER A CA 1
ATOM 1303 C C . SER A 1 165 ? -1.686 1.255 0.383 1.00 95.38 165 SER A C 1
ATOM 1305 O O . SER A 1 165 ? -2.484 1.591 1.255 1.00 95.38 165 SER A O 1
ATOM 1307 N N . LEU A 1 166 ? -2.088 0.724 -0.769 1.00 96.62 166 LEU A N 1
ATOM 1308 C CA . LEU A 1 166 ? -3.454 0.314 -1.066 1.00 96.62 166 LEU A CA 1
ATOM 1309 C C . LEU A 1 166 ? -3.535 -1.213 -1.046 1.00 96.62 166 LEU A C 1
ATOM 1311 O O . LEU A 1 166 ? -2.782 -1.907 -1.728 1.00 96.62 166 LEU A O 1
ATOM 1315 N N . ARG A 1 167 ? -4.469 -1.735 -0.254 1.00 97.31 167 ARG A N 1
ATOM 1316 C CA . ARG A 1 167 ? -4.574 -3.160 0.059 1.00 97.31 167 ARG A CA 1
ATOM 1317 C C . ARG A 1 167 ? -5.973 -3.663 -0.236 1.00 97.31 167 ARG A C 1
ATOM 1319 O O . ARG A 1 167 ? -6.957 -3.067 0.198 1.00 97.31 167 ARG A O 1
ATOM 1326 N N . ASN A 1 168 ? -6.074 -4.786 -0.930 1.00 97.81 168 ASN A N 1
ATOM 1327 C CA . ASN A 1 168 ? -7.337 -5.487 -1.082 1.00 97.81 168 ASN A CA 1
ATOM 1328 C C . ASN A 1 168 ? -7.539 -6.424 0.119 1.00 97.81 168 ASN A C 1
ATOM 1330 O O . ASN A 1 168 ? -6.815 -7.405 0.278 1.00 97.81 168 ASN A O 1
ATOM 1334 N N . ARG A 1 169 ? -8.530 -6.136 0.966 1.00 97.31 169 ARG A N 1
ATOM 1335 C CA . ARG A 1 169 ? -8.796 -6.863 2.216 1.00 97.31 169 ARG A CA 1
ATOM 1336 C C . ARG A 1 169 ? -8.992 -8.363 1.993 1.00 97.31 169 ARG A C 1
ATOM 1338 O O . ARG A 1 169 ? -8.438 -9.151 2.752 1.00 97.31 169 ARG A O 1
ATOM 1345 N N . ASN A 1 170 ? -9.714 -8.775 0.951 1.00 97.50 170 ASN A N 1
ATOM 1346 C CA . ASN A 1 170 ? -9.876 -10.199 0.635 1.00 97.50 170 ASN A CA 1
ATOM 1347 C C . ASN A 1 170 ? -8.530 -10.888 0.362 1.00 97.50 170 ASN A C 1
ATOM 1349 O O . ASN A 1 170 ? -8.315 -12.001 0.835 1.00 97.50 170 ASN A O 1
ATOM 1353 N N . TRP A 1 171 ? -7.609 -10.218 -0.336 1.00 97.94 171 TRP A N 1
ATOM 1354 C CA . TRP A 1 171 ? -6.253 -10.729 -0.549 1.00 97.94 171 TRP A CA 1
ATOM 1355 C C . TRP A 1 171 ? -5.418 -10.755 0.735 1.00 97.94 171 TRP A C 1
ATOM 1357 O O . TRP A 1 171 ? -4.682 -11.715 0.941 1.00 97.94 171 TRP A O 1
ATOM 1367 N N . MET A 1 172 ? -5.565 -9.769 1.629 1.00 97.12 172 MET A N 1
ATOM 1368 C CA . MET A 1 172 ? -4.902 -9.792 2.944 1.00 97.12 172 MET A CA 1
ATOM 1369 C C . MET A 1 172 ? -5.368 -10.994 3.775 1.00 97.12 172 MET A C 1
ATOM 1371 O O . MET A 1 172 ? -4.553 -11.741 4.314 1.00 97.12 172 MET A O 1
ATOM 1375 N N . VAL A 1 173 ? -6.685 -11.221 3.827 1.00 95.88 173 VAL A N 1
ATOM 1376 C CA . VAL A 1 173 ? -7.289 -12.374 4.508 1.00 95.88 173 VAL A CA 1
ATOM 1377 C C . VAL A 1 173 ? -6.808 -13.684 3.888 1.00 95.88 173 VAL A C 1
ATOM 1379 O O . VAL A 1 173 ? -6.457 -14.607 4.621 1.00 95.88 173 VAL A O 1
ATOM 1382 N N . GLU A 1 174 ? -6.771 -13.778 2.557 1.00 95.88 174 GLU A N 1
ATOM 1383 C CA . GLU A 1 174 ? -6.299 -14.977 1.863 1.00 95.88 174 GLU A CA 1
ATOM 1384 C C . GLU A 1 174 ? -4.822 -15.258 2.159 1.00 95.88 174 GLU A C 1
ATOM 1386 O O . GLU A 1 174 ? -4.483 -16.381 2.530 1.00 95.88 174 GLU A O 1
ATOM 1391 N N . ALA A 1 175 ? -3.955 -14.244 2.092 1.00 94.44 175 ALA A N 1
ATOM 1392 C CA . ALA A 1 175 ? -2.540 -14.379 2.427 1.00 94.44 175 ALA A CA 1
ATOM 1393 C C . ALA A 1 175 ? -2.342 -14.921 3.853 1.00 94.44 175 ALA A C 1
ATOM 1395 O O . ALA A 1 175 ? -1.617 -15.898 4.046 1.00 94.44 175 ALA A O 1
ATOM 1396 N N . ILE A 1 176 ? -3.053 -14.363 4.841 1.00 93.62 176 ILE A N 1
ATOM 1397 C CA . ILE A 1 176 ? -2.962 -14.810 6.240 1.00 93.62 176 ILE A CA 1
ATOM 1398 C C . ILE A 1 176 ? -3.549 -16.218 6.423 1.00 93.62 176 ILE A C 1
ATOM 1400 O O . ILE A 1 176 ? -3.007 -17.011 7.182 1.00 93.62 176 ILE A O 1
ATOM 1404 N N . ARG A 1 177 ? -4.633 -16.590 5.731 1.00 92.94 177 ARG A N 1
ATOM 1405 C CA . ARG A 1 177 ? -5.184 -17.962 5.812 1.00 92.94 177 ARG A CA 1
ATOM 1406 C C . ARG A 1 177 ? -4.229 -19.009 5.253 1.00 92.94 177 ARG A C 1
ATOM 1408 O O . ARG A 1 177 ? -4.147 -20.120 5.785 1.00 92.94 177 ARG A O 1
ATOM 1415 N N . ARG A 1 178 ? -3.553 -18.668 4.155 1.00 91.50 178 ARG A N 1
ATOM 1416 C CA . ARG A 1 178 ? -2.610 -19.553 3.467 1.00 91.50 178 ARG A CA 1
ATOM 1417 C C . ARG A 1 178 ? -1.319 -19.688 4.234 1.00 91.50 178 ARG A C 1
ATOM 1419 O O . ARG A 1 178 ? -0.841 -20.797 4.395 1.00 91.50 178 ARG A O 1
ATOM 1426 N N . CYS A 1 179 ? -0.798 -18.599 4.762 1.00 90.88 179 CYS A N 1
ATOM 1427 C CA . CYS A 1 179 ? 0.377 -18.613 5.610 1.00 90.88 179 CYS A CA 1
ATOM 1428 C C . CYS A 1 179 ? -0.039 -18.116 6.991 1.00 90.88 179 CYS A C 1
ATOM 1430 O O . CYS A 1 179 ? 0.236 -16.960 7.300 1.00 90.88 179 CYS A O 1
ATOM 1432 N N . PRO A 1 180 ? -0.755 -18.934 7.795 1.00 85.19 180 PRO A N 1
ATOM 1433 C CA . PRO A 1 180 ? -1.204 -18.528 9.114 1.00 85.19 180 PRO A CA 1
ATOM 1434 C C . PRO A 1 180 ? -0.013 -18.381 10.031 1.00 85.19 180 PRO A C 1
ATOM 1436 O O . PRO A 1 180 ? 1.041 -18.999 9.867 1.00 85.19 180 PRO A O 1
ATOM 1439 N N . THR A 1 181 ? -0.186 -17.525 11.018 1.00 68.44 181 THR A N 1
ATOM 1440 C CA . THR A 1 181 ? 0.948 -17.030 11.760 1.00 68.44 181 THR A CA 1
ATOM 1441 C C . THR A 1 181 ? 0.614 -16.960 13.231 1.00 68.44 181 THR A C 1
ATOM 1443 O O . THR A 1 181 ? -0.523 -16.683 13.599 1.00 68.44 181 THR A O 1
ATOM 1446 N N . GLY A 1 182 ? 1.614 -17.227 14.077 1.00 66.06 182 GLY A N 1
ATOM 1447 C CA . GLY A 1 182 ? 1.575 -16.735 15.450 1.00 66.06 182 GLY A CA 1
ATOM 1448 C C . GLY A 1 182 ? 1.618 -15.207 15.458 1.00 66.06 182 GLY A C 1
ATOM 1449 O O . GLY A 1 182 ? 0.869 -14.623 16.222 1.00 66.06 182 GLY A O 1
ATOM 1450 N N . PHE A 1 183 ? 2.439 -14.616 14.561 1.00 52.69 183 PHE A N 1
ATOM 1451 C CA . PHE A 1 183 ? 2.480 -13.180 14.202 1.00 52.69 183 PHE A CA 1
ATOM 1452 C C . PHE A 1 183 ? 3.072 -12.829 12.810 1.00 52.69 183 PHE A C 1
ATOM 1454 O O . PHE A 1 183 ? 2.901 -11.702 12.369 1.00 52.69 183 PHE A O 1
ATOM 1461 N N . SER A 1 184 ? 3.759 -13.729 12.089 1.00 50.06 184 SER A N 1
ATOM 1462 C CA . SER A 1 184 ? 3.818 -13.684 10.600 1.00 50.06 184 SER A CA 1
ATOM 1463 C C . SER A 1 184 ? 4.332 -14.970 9.911 1.00 50.06 184 SER A C 1
ATOM 1465 O O . SER A 1 184 ? 4.326 -15.044 8.690 1.00 50.06 184 SER A O 1
ATOM 1467 N N . GLY A 1 185 ? 4.762 -16.017 10.637 1.00 46.28 185 GLY A N 1
ATOM 1468 C CA . GLY A 1 185 ? 5.200 -17.313 10.069 1.00 46.28 185 GLY A CA 1
ATOM 1469 C C . GLY A 1 185 ? 6.566 -17.247 9.369 1.00 46.28 185 GLY A C 1
ATOM 1470 O O . GLY A 1 185 ? 7.402 -18.129 9.562 1.00 46.28 185 GLY A O 1
ATOM 1471 N N . LEU A 1 186 ? 6.800 -16.139 8.662 1.00 59.25 186 LEU A N 1
ATOM 1472 C CA . LEU A 1 186 ? 8.041 -15.690 8.045 1.00 59.25 186 LEU A CA 1
ATOM 1473 C C . LEU A 1 186 ? 8.962 -14.952 9.029 1.00 59.25 186 LEU A C 1
ATOM 1475 O O . LEU A 1 186 ? 10.140 -14.787 8.735 1.00 59.25 186 LEU A O 1
ATOM 1479 N N . GLY A 1 187 ? 8.443 -14.479 10.173 1.00 70.06 187 GLY A N 1
ATOM 1480 C CA . GLY A 1 187 ? 9.202 -13.614 11.090 1.00 70.06 187 GLY A CA 1
ATOM 1481 C C . GLY A 1 187 ? 9.590 -12.271 10.459 1.00 70.06 187 GLY A C 1
ATOM 1482 O O . GLY A 1 187 ? 10.572 -11.658 10.868 1.00 70.06 187 GLY A O 1
ATOM 1483 N N . ALA A 1 188 ? 8.843 -11.849 9.437 1.00 78.62 188 ALA A N 1
ATOM 1484 C CA . ALA A 1 188 ? 9.103 -10.661 8.638 1.00 78.62 188 ALA A CA 1
ATOM 1485 C C . ALA A 1 188 ? 8.169 -9.502 9.024 1.00 78.62 188 ALA A C 1
ATOM 1487 O O . ALA A 1 188 ? 7.137 -9.723 9.671 1.00 78.62 188 ALA A O 1
ATOM 1488 N N . GLN A 1 189 ? 8.540 -8.288 8.600 1.00 86.38 189 GLN A N 1
ATOM 1489 C CA . GLN A 1 189 ? 7.676 -7.098 8.633 1.00 86.38 189 GLN A CA 1
ATOM 1490 C C . GLN A 1 189 ? 6.411 -7.332 7.789 1.00 86.38 189 GLN A C 1
ATOM 1492 O O . GLN A 1 189 ? 6.385 -8.247 6.958 1.00 86.38 189 GLN A O 1
ATOM 1497 N N . GLU A 1 190 ? 5.333 -6.584 8.038 1.00 90.69 190 GLU A N 1
ATOM 1498 C CA . GLU A 1 190 ? 4.022 -6.921 7.468 1.00 90.69 190 GLU A CA 1
ATOM 1499 C C . GLU A 1 190 ? 4.001 -6.798 5.946 1.00 90.69 190 GLU A C 1
ATOM 1501 O O . GLU A 1 190 ? 3.408 -7.630 5.265 1.00 90.69 190 GLU A O 1
ATOM 1506 N N . ASP A 1 191 ? 4.655 -5.783 5.403 1.00 90.62 191 ASP A N 1
ATOM 1507 C CA . ASP A 1 191 ? 4.749 -5.546 3.973 1.00 90.62 191 ASP A CA 1
ATOM 1508 C C . ASP A 1 191 ? 5.629 -6.581 3.276 1.00 90.62 191 ASP A C 1
ATOM 1510 O O . ASP A 1 191 ? 5.225 -7.118 2.247 1.00 90.62 191 ASP A O 1
ATOM 1514 N N . VAL A 1 192 ? 6.751 -6.979 3.881 1.00 89.69 192 VAL A N 1
ATOM 1515 C CA . VAL A 1 192 ? 7.558 -8.113 3.409 1.00 89.69 192 VAL A CA 1
ATOM 1516 C C . VAL A 1 192 ? 6.709 -9.383 3.406 1.00 89.69 192 VAL A C 1
ATOM 1518 O O . VAL A 1 192 ? 6.757 -10.153 2.444 1.00 89.69 192 VAL A O 1
ATOM 1521 N N . PHE A 1 193 ? 5.900 -9.599 4.448 1.00 91.56 193 PHE A N 1
ATOM 1522 C CA . PHE A 1 193 ? 4.987 -10.736 4.523 1.00 91.56 193 PHE A CA 1
ATOM 1523 C C . PHE A 1 193 ? 3.959 -10.719 3.391 1.00 91.56 193 PHE A C 1
ATOM 1525 O O . PHE A 1 193 ? 3.866 -11.694 2.642 1.00 91.56 193 PHE A O 1
ATOM 1532 N N . PHE A 1 194 ? 3.217 -9.621 3.228 1.00 93.62 194 PHE A N 1
ATOM 1533 C CA . PHE A 1 194 ? 2.184 -9.530 2.201 1.00 93.62 194 PHE A CA 1
ATOM 1534 C C . PHE A 1 194 ? 2.773 -9.607 0.800 1.00 93.62 194 PHE A C 1
ATOM 1536 O O . PHE A 1 194 ? 2.288 -10.396 -0.005 1.00 93.62 194 PHE A O 1
ATOM 1543 N N . SER A 1 195 ? 3.849 -8.880 0.515 1.00 92.81 195 SER A N 1
ATOM 1544 C CA . SER A 1 195 ? 4.496 -8.925 -0.794 1.00 92.81 195 SER A CA 1
ATOM 1545 C C . SER A 1 195 ? 5.027 -10.313 -1.125 1.00 92.81 195 SER A C 1
ATOM 1547 O O . SER A 1 195 ? 4.843 -10.774 -2.249 1.00 92.81 195 SER A O 1
ATOM 1549 N N . THR A 1 196 ? 5.606 -11.029 -0.159 1.00 90.38 196 THR A N 1
ATOM 1550 C CA . THR A 1 196 ? 6.093 -12.397 -0.391 1.00 90.38 196 THR A CA 1
ATOM 1551 C C . THR A 1 196 ? 4.937 -13.360 -0.659 1.00 90.38 196 THR A C 1
ATOM 1553 O O . THR A 1 196 ? 4.929 -14.056 -1.675 1.00 90.38 196 THR A O 1
ATOM 1556 N N . VAL A 1 197 ? 3.940 -13.399 0.229 1.00 91.50 197 VAL A N 1
ATOM 1557 C CA . VAL A 1 197 ? 2.846 -14.377 0.139 1.00 91.50 197 VAL A CA 1
ATOM 1558 C C . VAL A 1 197 ? 1.946 -14.095 -1.063 1.00 91.50 197 VAL A C 1
ATOM 1560 O O . VAL A 1 197 ? 1.541 -15.028 -1.748 1.00 91.50 197 VAL A O 1
ATOM 1563 N N . LEU A 1 198 ? 1.652 -12.830 -1.372 1.00 93.81 198 LEU A N 1
ATOM 1564 C CA . LEU A 1 198 ? 0.807 -12.483 -2.517 1.00 93.81 198 LEU A CA 1
ATOM 1565 C C . LEU A 1 198 ? 1.470 -12.799 -3.856 1.00 93.81 198 LEU A C 1
ATOM 1567 O O . LEU A 1 198 ? 0.793 -13.323 -4.740 1.00 93.81 198 LEU A O 1
ATOM 1571 N N . ASN A 1 199 ? 2.777 -12.554 -4.000 1.00 91.44 199 ASN A N 1
ATOM 1572 C CA . ASN A 1 199 ? 3.504 -13.002 -5.190 1.00 91.44 199 ASN A CA 1
ATOM 1573 C C . ASN A 1 199 ? 3.478 -14.535 -5.300 1.00 91.44 199 ASN A C 1
ATOM 1575 O O . ASN A 1 199 ? 3.167 -15.062 -6.365 1.00 91.44 199 ASN A O 1
ATOM 1579 N N . ALA A 1 200 ? 3.695 -15.260 -4.197 1.00 88.56 200 ALA A N 1
ATOM 1580 C CA . ALA A 1 200 ? 3.632 -16.722 -4.193 1.00 88.56 200 ALA A CA 1
ATOM 1581 C C . ALA A 1 200 ? 2.235 -17.282 -4.527 1.00 88.56 200 ALA A C 1
ATOM 1583 O O . ALA A 1 200 ? 2.123 -18.367 -5.096 1.00 88.56 200 ALA A O 1
ATOM 1584 N N . LEU A 1 201 ? 1.174 -16.540 -4.200 1.00 90.38 201 LEU A N 1
ATOM 1585 C CA . LEU A 1 201 ? -0.212 -16.844 -4.568 1.00 90.38 201 LEU A CA 1
ATOM 1586 C C . LEU A 1 201 ? -0.579 -16.411 -5.995 1.00 90.38 201 LEU A C 1
ATOM 1588 O O . LEU A 1 201 ? -1.736 -16.569 -6.390 1.00 90.38 201 LEU A O 1
ATOM 1592 N N . ASN A 1 202 ? 0.375 -15.870 -6.760 1.00 90.44 202 ASN A N 1
ATOM 1593 C CA . ASN A 1 202 ? 0.157 -15.299 -8.087 1.00 90.44 202 ASN A CA 1
ATOM 1594 C C . ASN A 1 202 ? -0.968 -14.244 -8.095 1.00 90.44 202 ASN A C 1
ATOM 1596 O O . ASN A 1 202 ? -1.790 -14.183 -9.012 1.00 90.44 202 ASN A O 1
ATOM 1600 N N . ALA A 1 203 ? -1.045 -13.440 -7.031 1.00 93.88 203 ALA A N 1
ATOM 1601 C CA . ALA A 1 203 ? -1.949 -12.303 -6.973 1.00 93.88 203 ALA A CA 1
ATOM 1602 C C . ALA A 1 203 ? -1.499 -11.215 -7.963 1.00 93.88 203 ALA A C 1
ATOM 1604 O O . ALA A 1 203 ? -0.317 -11.103 -8.291 1.00 93.88 203 ALA A O 1
ATOM 1605 N N . THR A 1 204 ? -2.428 -10.371 -8.414 1.00 94.81 204 THR A N 1
ATOM 1606 C CA . THR A 1 204 ? -2.085 -9.230 -9.275 1.00 94.81 204 THR A CA 1
ATOM 1607 C C . THR A 1 204 ? -1.283 -8.202 -8.476 1.00 94.81 204 THR A C 1
ATOM 1609 O O . THR A 1 204 ? -1.848 -7.460 -7.670 1.00 94.81 204 THR A O 1
ATOM 1612 N N . MET A 1 205 ? 0.027 -8.152 -8.706 1.00 95.19 205 MET A N 1
ATOM 1613 C CA . MET A 1 205 ? 0.964 -7.223 -8.069 1.00 95.19 205 MET A CA 1
ATOM 1614 C C . MET A 1 205 ? 1.490 -6.215 -9.098 1.00 95.19 205 MET A C 1
ATOM 1616 O O . MET A 1 205 ? 1.658 -6.582 -10.263 1.00 95.19 205 MET A O 1
ATOM 1620 N N . PRO A 1 206 ? 1.769 -4.963 -8.704 1.00 95.06 206 PRO A N 1
ATOM 1621 C CA . PRO A 1 206 ? 2.394 -3.992 -9.588 1.00 95.06 206 PRO A CA 1
ATOM 1622 C C . PRO A 1 206 ? 3.864 -4.351 -9.826 1.00 95.06 206 PRO A C 1
ATOM 1624 O O . PRO A 1 206 ? 4.559 -4.872 -8.947 1.00 95.06 206 PRO A O 1
ATOM 1627 N N . THR A 1 207 ? 4.366 -4.023 -11.010 1.00 93.06 207 THR A N 1
ATOM 1628 C CA . THR A 1 207 ? 5.808 -3.943 -11.268 1.00 93.06 207 THR A CA 1
ATOM 1629 C C . THR A 1 207 ? 6.450 -2.851 -10.404 1.00 93.06 207 THR A C 1
ATOM 1631 O O . THR A 1 207 ? 5.766 -1.971 -9.877 1.00 93.06 207 THR A O 1
ATOM 1634 N N . ALA A 1 208 ? 7.781 -2.859 -10.279 1.00 91.81 208 ALA A N 1
ATOM 1635 C CA . ALA A 1 208 ? 8.491 -1.804 -9.549 1.00 91.81 208 ALA A CA 1
ATOM 1636 C C . ALA A 1 208 ? 8.209 -0.403 -10.128 1.00 91.81 208 ALA A C 1
ATOM 1638 O O . ALA A 1 208 ? 8.029 0.547 -9.372 1.00 91.81 208 ALA A O 1
ATOM 1639 N N . PHE A 1 209 ? 8.105 -0.283 -11.456 1.00 92.81 209 PHE A N 1
ATOM 1640 C CA . PHE A 1 209 ? 7.766 0.977 -12.118 1.00 92.81 209 PHE A CA 1
ATOM 1641 C C . PHE A 1 209 ? 6.348 1.448 -11.773 1.00 92.81 209 PHE A C 1
ATOM 1643 O O . PHE A 1 209 ? 6.158 2.593 -11.377 1.00 92.81 209 PHE A O 1
ATOM 1650 N N . GLU A 1 210 ? 5.355 0.559 -11.843 1.00 94.50 210 GLU A N 1
ATOM 1651 C CA . GLU A 1 210 ? 3.980 0.891 -11.453 1.00 94.50 210 GLU A CA 1
ATOM 1652 C C . GLU A 1 210 ? 3.876 1.283 -9.977 1.00 94.50 210 GLU A C 1
ATOM 1654 O O . GLU A 1 210 ? 3.203 2.256 -9.650 1.00 94.50 210 GLU A O 1
ATOM 1659 N N . ALA A 1 211 ? 4.571 0.569 -9.089 1.00 94.56 211 ALA A N 1
ATOM 1660 C CA . ALA A 1 211 ? 4.628 0.911 -7.672 1.00 94.56 211 ALA A CA 1
ATOM 1661 C C . ALA A 1 211 ? 5.270 2.293 -7.450 1.00 94.56 211 ALA A C 1
ATOM 1663 O O . ALA A 1 211 ? 4.762 3.080 -6.657 1.00 94.56 211 ALA A O 1
ATOM 1664 N N . ALA A 1 212 ? 6.330 2.638 -8.193 1.00 92.00 212 ALA A N 1
ATOM 1665 C CA . ALA A 1 212 ? 6.964 3.957 -8.102 1.00 92.00 212 ALA A CA 1
ATOM 1666 C C . ALA A 1 212 ? 6.044 5.099 -8.564 1.00 92.00 212 ALA A C 1
ATOM 1668 O O . ALA A 1 212 ? 6.194 6.230 -8.110 1.00 92.00 212 ALA A O 1
ATOM 1669 N N . LEU A 1 213 ? 5.079 4.824 -9.450 1.00 92.25 213 LEU A N 1
ATOM 1670 C CA . LEU A 1 213 ? 4.037 5.789 -9.823 1.00 92.25 213 LEU A CA 1
ATOM 1671 C C . LEU A 1 213 ? 2.972 5.959 -8.720 1.00 92.25 213 LEU A C 1
ATOM 1673 O O . LEU A 1 213 ? 2.248 6.959 -8.716 1.00 92.25 213 LEU A O 1
ATOM 1677 N N . PHE A 1 214 ? 2.863 5.001 -7.792 1.00 93.75 214 PHE A N 1
ATOM 1678 C CA . PHE A 1 214 ? 1.963 5.063 -6.640 1.00 93.75 214 PHE A CA 1
ATOM 1679 C C . PHE A 1 214 ? 2.603 5.780 -5.449 1.00 93.75 214 PHE A C 1
ATOM 1681 O O . PHE A 1 214 ? 2.063 6.760 -4.949 1.00 93.75 214 PHE A O 1
ATOM 1688 N N . SER A 1 215 ? 3.755 5.316 -4.976 1.00 93.06 215 SER A N 1
ATOM 1689 C CA . SER A 1 215 ? 4.442 5.920 -3.834 1.00 93.06 215 SER A CA 1
ATOM 1690 C C . SER A 1 215 ? 5.951 5.787 -3.985 1.00 93.06 215 SER A C 1
ATOM 1692 O O . SER A 1 215 ? 6.442 4.838 -4.596 1.00 93.06 215 SER A O 1
ATOM 1694 N N . VAL A 1 216 ? 6.691 6.729 -3.403 1.00 89.56 216 VAL A N 1
ATOM 1695 C CA . VAL A 1 216 ? 8.153 6.673 -3.288 1.00 89.56 216 VAL A CA 1
ATOM 1696 C C . VAL A 1 216 ? 8.552 6.460 -1.839 1.00 89.56 216 VAL A C 1
ATOM 1698 O O . VAL A 1 216 ? 8.114 7.181 -0.943 1.00 89.56 216 VAL A O 1
ATOM 1701 N N . GLU A 1 217 ? 9.441 5.489 -1.639 1.00 85.75 217 GLU A N 1
ATOM 1702 C CA . GLU A 1 217 ? 10.126 5.247 -0.372 1.00 85.75 217 GLU A CA 1
ATOM 1703 C C . GLU A 1 217 ? 11.634 5.311 -0.536 1.00 85.75 217 GLU A C 1
ATOM 1705 O O . GLU A 1 217 ? 12.271 6.115 0.135 1.00 85.75 217 GLU A O 1
ATOM 1710 N N . SER A 1 218 ? 12.201 4.475 -1.413 1.00 83.50 218 SER A N 1
ATOM 1711 C CA . SER A 1 218 ? 13.657 4.382 -1.615 1.00 83.50 218 SER A CA 1
ATOM 1712 C C . SER A 1 218 ? 14.105 4.629 -3.049 1.00 83.50 218 SER A C 1
ATOM 1714 O O . SER A 1 218 ? 15.276 4.923 -3.270 1.00 83.50 218 SER A O 1
ATOM 1716 N N . ILE A 1 219 ? 13.206 4.467 -4.022 1.00 84.38 219 ILE A N 1
ATOM 1717 C CA . ILE A 1 219 ? 13.519 4.645 -5.440 1.00 84.38 219 ILE A CA 1
ATOM 1718 C C . ILE A 1 219 ? 12.422 5.443 -6.132 1.00 84.38 219 ILE A C 1
ATOM 1720 O O . ILE A 1 219 ? 11.232 5.224 -5.899 1.00 84.38 219 ILE A O 1
ATOM 1724 N N . PHE A 1 220 ? 12.846 6.345 -7.007 1.00 86.31 220 PHE A N 1
ATOM 1725 C CA . PHE A 1 220 ? 11.980 7.051 -7.941 1.00 86.31 220 PHE A CA 1
ATOM 1726 C C . PHE A 1 220 ? 11.711 6.200 -9.187 1.00 86.31 220 PHE A C 1
ATOM 1728 O O . PHE A 1 220 ? 12.433 5.240 -9.470 1.00 86.31 220 PHE A O 1
ATOM 1735 N N . ALA A 1 221 ? 10.676 6.555 -9.951 1.00 88.12 221 ALA A N 1
ATOM 1736 C CA . ALA A 1 221 ? 10.243 5.793 -11.121 1.00 88.12 221 ALA A CA 1
ATOM 1737 C C . ALA A 1 221 ? 11.362 5.627 -12.167 1.00 88.12 221 ALA A C 1
ATOM 1739 O O . ALA A 1 221 ? 11.498 4.563 -12.761 1.00 88.12 221 ALA A O 1
ATOM 1740 N N . GLU A 1 222 ? 12.219 6.629 -12.336 1.00 82.56 222 GLU A N 1
ATOM 1741 C CA . GLU A 1 222 ? 13.398 6.621 -13.210 1.00 82.56 222 GLU A CA 1
ATOM 1742 C C . GLU A 1 222 ? 14.450 5.612 -12.783 1.00 82.56 222 GLU A C 1
ATOM 1744 O O . GLU A 1 222 ? 15.070 4.951 -13.612 1.00 82.56 222 GLU A O 1
ATOM 1749 N N . GLN A 1 223 ? 14.648 5.500 -11.474 1.00 84.38 223 GLN A N 1
ATOM 1750 C CA . GLN A 1 223 ? 15.670 4.639 -10.899 1.00 84.38 223 GLN A CA 1
ATOM 1751 C C . GLN A 1 223 ? 15.256 3.171 -10.957 1.00 84.38 223 GLN A C 1
ATOM 1753 O O . GLN A 1 223 ? 16.095 2.282 -10.821 1.00 84.38 223 GLN A O 1
ATOM 1758 N N . THR A 1 224 ? 13.974 2.885 -11.204 1.00 86.94 224 THR A N 1
ATOM 1759 C CA . THR A 1 224 ? 13.519 1.502 -11.370 1.00 86.94 224 THR A CA 1
ATOM 1760 C C . THR A 1 224 ? 14.245 0.801 -12.520 1.00 86.94 224 THR A C 1
ATOM 1762 O O . THR A 1 224 ? 14.513 -0.390 -12.415 1.00 86.94 224 THR A O 1
ATOM 1765 N N . PHE A 1 225 ? 14.666 1.523 -13.561 1.00 84.31 225 PHE A N 1
ATOM 1766 C CA . PHE A 1 225 ? 15.405 0.943 -14.688 1.00 84.31 225 PHE A CA 1
ATOM 1767 C C . PHE A 1 225 ? 16.866 0.615 -14.363 1.00 84.31 225 PHE A C 1
ATOM 1769 O O . PHE A 1 225 ? 17.464 -0.219 -15.036 1.00 84.31 225 PHE A O 1
ATOM 1776 N N . GLU A 1 226 ? 17.442 1.256 -13.344 1.00 83.25 226 GLU A N 1
ATOM 1777 C CA . GLU A 1 226 ? 18.812 0.985 -12.893 1.00 83.25 226 GLU A CA 1
ATOM 1778 C C . GLU A 1 226 ? 18.877 -0.265 -12.009 1.00 83.25 226 GLU A C 1
ATOM 1780 O O . GLU A 1 226 ? 19.874 -0.987 -12.014 1.00 83.25 226 GLU A O 1
ATOM 1785 N N . TYR A 1 227 ? 17.807 -0.523 -11.252 1.00 81.25 227 TYR A N 1
ATOM 1786 C CA . TYR A 1 227 ? 17.758 -1.600 -10.260 1.00 81.25 227 TYR A CA 1
ATOM 1787 C C . TYR A 1 227 ? 16.962 -2.827 -10.700 1.00 81.25 227 TYR A C 1
ATOM 1789 O O . TYR A 1 227 ? 17.148 -3.908 -10.138 1.00 81.25 227 TYR A O 1
ATOM 1797 N N . PHE A 1 228 ? 16.082 -2.669 -11.685 1.00 84.19 228 PHE A N 1
ATOM 1798 C CA . PHE A 1 228 ? 15.244 -3.731 -12.229 1.00 84.19 228 PHE A CA 1
ATOM 1799 C C . PHE A 1 228 ? 15.445 -3.831 -13.749 1.00 84.19 228 PHE A C 1
ATOM 1801 O O . PHE A 1 228 ? 16.550 -3.658 -14.257 1.00 84.19 228 PHE A O 1
ATOM 1808 N N . PHE A 1 229 ? 14.392 -4.172 -14.489 1.00 81.19 229 PHE A N 1
ATOM 1809 C CA . PHE A 1 229 ? 14.445 -4.345 -15.936 1.00 81.19 229 PHE A CA 1
ATOM 1810 C C . PHE A 1 229 ? 14.197 -3.012 -16.626 1.00 81.19 229 PHE A C 1
ATOM 1812 O O . PHE A 1 229 ? 13.272 -2.281 -16.266 1.00 81.19 229 PHE A O 1
ATOM 1819 N N . ALA A 1 230 ? 14.986 -2.729 -17.659 1.00 82.50 230 ALA A N 1
ATOM 1820 C CA . ALA A 1 230 ? 14.682 -1.641 -18.571 1.00 82.50 230 ALA A CA 1
ATOM 1821 C C . ALA A 1 230 ? 13.346 -1.934 -19.272 1.00 82.50 230 ALA A C 1
ATOM 1823 O O . ALA A 1 230 ? 13.171 -3.000 -19.863 1.00 82.50 230 ALA A O 1
ATOM 1824 N N . LEU A 1 231 ? 12.409 -0.991 -19.190 1.00 82.81 231 LEU A N 1
ATOM 1825 C CA . LEU A 1 231 ? 11.171 -1.034 -19.961 1.00 82.81 231 LEU A CA 1
ATOM 1826 C C . LEU A 1 231 ? 11.378 -0.312 -21.289 1.00 82.81 231 LEU A C 1
ATOM 1828 O O . LEU A 1 231 ? 12.099 0.689 -21.360 1.00 82.81 231 LEU A O 1
ATOM 1832 N N . GLU A 1 232 ? 10.720 -0.786 -22.343 1.00 89.12 232 GLU A N 1
ATOM 1833 C CA . GLU A 1 232 ? 10.677 -0.026 -23.585 1.00 89.12 232 GLU A CA 1
ATOM 1834 C C . GLU A 1 232 ? 9.885 1.269 -23.368 1.00 89.12 232 GLU A C 1
ATOM 1836 O O . GLU A 1 232 ? 8.914 1.313 -22.612 1.00 89.12 232 GLU A O 1
ATOM 1841 N N . THR A 1 233 ? 10.251 2.342 -24.076 1.00 89.38 233 THR A N 1
ATOM 1842 C CA . THR A 1 233 ? 9.536 3.629 -23.984 1.00 89.38 233 THR A CA 1
ATOM 1843 C C . THR A 1 233 ? 8.035 3.477 -24.230 1.00 89.38 233 THR A C 1
ATOM 1845 O O . THR A 1 233 ? 7.233 4.181 -23.620 1.00 89.38 233 THR A O 1
ATOM 1848 N N . LYS A 1 234 ? 7.646 2.538 -25.098 1.00 92.50 234 LYS A N 1
ATOM 1849 C CA . LYS A 1 234 ? 6.247 2.212 -25.361 1.00 92.50 234 LYS A CA 1
ATOM 1850 C C . LYS A 1 234 ? 5.538 1.685 -24.105 1.00 92.50 234 LYS A C 1
ATOM 1852 O O . LYS A 1 234 ? 4.502 2.236 -23.743 1.00 92.50 234 LYS A O 1
ATOM 1857 N N . ASP A 1 235 ? 6.122 0.705 -23.415 1.00 90.81 235 ASP A N 1
ATOM 1858 C CA . ASP A 1 235 ? 5.552 0.094 -22.203 1.00 90.81 235 ASP A CA 1
ATOM 1859 C C . ASP A 1 235 ? 5.406 1.112 -21.064 1.00 90.81 235 ASP A C 1
ATOM 1861 O O . ASP A 1 235 ? 4.412 1.120 -20.331 1.00 90.81 235 ASP A O 1
ATOM 1865 N N . ILE A 1 236 ? 6.387 2.012 -20.944 1.00 90.44 236 ILE A N 1
ATOM 1866 C CA . ILE A 1 236 ? 6.363 3.129 -19.995 1.00 90.44 236 ILE A CA 1
ATOM 1867 C C . ILE A 1 236 ? 5.142 4.017 -20.276 1.00 90.44 236 ILE A C 1
ATOM 1869 O O . ILE A 1 236 ? 4.328 4.254 -19.382 1.00 90.44 236 ILE A O 1
ATOM 1873 N N . MET A 1 237 ? 4.985 4.482 -21.521 1.00 91.94 237 MET A N 1
ATOM 1874 C CA . MET A 1 237 ? 3.884 5.370 -21.912 1.00 91.94 237 MET A CA 1
ATOM 1875 C C . MET A 1 237 ? 2.513 4.712 -21.739 1.00 91.94 237 MET A C 1
ATOM 1877 O O . MET A 1 237 ? 1.598 5.349 -21.215 1.00 91.94 237 MET A O 1
ATOM 1881 N N . GLU A 1 238 ? 2.370 3.445 -22.129 1.00 93.38 238 GLU A N 1
ATOM 1882 C CA . GLU A 1 238 ? 1.130 2.683 -21.940 1.00 93.38 238 GLU A CA 1
ATOM 1883 C C . GLU A 1 238 ? 0.778 2.545 -20.452 1.00 93.38 238 GLU A C 1
ATOM 1885 O O . GLU A 1 238 ? -0.373 2.746 -20.054 1.00 93.38 238 GLU A O 1
ATOM 1890 N N . THR A 1 239 ? 1.775 2.283 -19.604 1.00 93.06 239 THR A N 1
ATOM 1891 C CA . THR A 1 239 ? 1.592 2.185 -18.150 1.00 93.06 239 THR A CA 1
ATOM 1892 C C . THR A 1 239 ? 1.129 3.505 -17.539 1.00 93.06 239 THR A C 1
ATOM 1894 O O . THR A 1 239 ? 0.180 3.520 -16.756 1.00 93.06 239 THR A O 1
ATOM 1897 N N . ILE A 1 240 ? 1.738 4.623 -17.932 1.00 91.44 240 ILE A N 1
ATOM 1898 C CA . ILE A 1 240 ? 1.356 5.956 -17.447 1.00 91.44 240 ILE A CA 1
ATOM 1899 C C . ILE A 1 240 ? -0.062 6.313 -17.874 1.00 91.44 240 ILE A C 1
ATOM 1901 O O . ILE A 1 240 ? -0.849 6.791 -17.061 1.00 91.44 240 ILE A O 1
ATOM 1905 N N . GLN A 1 241 ? -0.404 6.087 -19.144 1.00 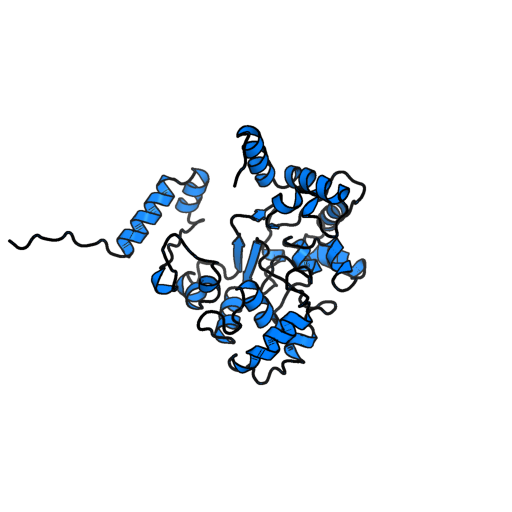92.00 241 GLN A N 1
ATOM 1906 C CA . GLN A 1 241 ? -1.747 6.376 -19.646 1.00 92.00 241 GLN A CA 1
ATOM 1907 C C . GLN A 1 241 ? -2.805 5.560 -18.905 1.00 92.00 241 GLN A C 1
ATOM 1909 O O . GLN A 1 241 ? -3.883 6.078 -18.615 1.00 92.00 241 GLN A O 1
ATOM 1914 N N . ARG A 1 242 ? -2.488 4.309 -18.560 1.00 92.56 242 ARG A N 1
ATOM 1915 C CA . ARG A 1 242 ? -3.372 3.448 -17.776 1.00 92.56 242 ARG A CA 1
ATOM 1916 C C . ARG A 1 242 ? -3.508 3.905 -16.324 1.00 92.56 242 ARG A C 1
ATOM 1918 O O . ARG A 1 242 ? -4.625 3.931 -15.824 1.00 92.56 242 ARG A O 1
ATOM 1925 N N . LEU A 1 243 ? -2.407 4.224 -15.643 1.00 91.00 243 LEU A N 1
ATOM 1926 C CA . LEU A 1 243 ? -2.413 4.458 -14.192 1.00 91.00 243 LEU A CA 1
ATOM 1927 C C . LEU A 1 243 ? -2.633 5.913 -13.783 1.00 91.00 243 LEU A C 1
ATOM 1929 O O . LEU A 1 243 ? -3.093 6.149 -12.673 1.00 91.00 243 LEU A O 1
ATOM 1933 N N . TRP A 1 244 ? -2.326 6.879 -14.648 1.00 87.81 244 TRP A N 1
ATOM 1934 C CA . TRP A 1 244 ? -2.496 8.319 -14.404 1.00 87.81 244 TRP A CA 1
ATOM 1935 C C . TRP A 1 244 ? -3.407 9.003 -15.442 1.00 87.81 244 TRP A C 1
ATOM 1937 O O . TRP A 1 244 ? -3.540 10.230 -15.451 1.00 87.81 244 TRP A O 1
ATOM 1947 N N . GLY A 1 245 ? -4.047 8.221 -16.315 1.00 85.62 245 GLY A N 1
ATOM 1948 C CA . GLY A 1 245 ? -4.980 8.701 -17.332 1.00 85.62 245 GLY A CA 1
ATOM 1949 C C . GLY A 1 245 ? -4.306 9.231 -18.603 1.00 85.62 245 GLY A C 1
ATOM 1950 O O . GLY A 1 245 ? -3.187 9.749 -18.594 1.00 85.62 245 GLY A O 1
ATOM 1951 N N . SER A 1 246 ? -5.016 9.135 -19.730 1.00 80.62 246 SER A N 1
ATOM 1952 C CA . SER A 1 246 ? -4.496 9.486 -21.059 1.00 80.62 246 SER A CA 1
ATOM 1953 C C . SER A 1 246 ? -4.321 10.988 -21.293 1.00 80.62 246 SER A C 1
ATOM 1955 O O . SER A 1 246 ? -3.436 11.382 -22.047 1.00 80.62 246 SER A O 1
ATOM 1957 N N . GLU A 1 247 ? -5.152 11.830 -20.670 1.00 80.25 247 GLU A N 1
ATOM 1958 C CA . GLU A 1 247 ? -5.138 13.279 -20.918 1.00 80.25 247 GLU A CA 1
ATOM 1959 C C . GLU A 1 247 ? -3.935 13.969 -20.269 1.00 80.25 247 GLU A C 1
ATOM 1961 O O . GLU A 1 247 ? -3.257 14.776 -20.903 1.00 80.25 247 GLU A O 1
ATOM 1966 N N . ASN A 1 248 ? -3.650 13.633 -19.007 1.00 83.81 248 ASN A N 1
ATOM 1967 C CA . ASN A 1 248 ? -2.660 14.346 -18.199 1.00 83.81 248 ASN A CA 1
ATOM 1968 C C . ASN A 1 248 ? -1.503 13.469 -17.715 1.00 83.81 248 ASN A C 1
ATOM 1970 O O . ASN A 1 248 ? -0.469 14.026 -17.344 1.00 83.81 248 ASN A O 1
ATOM 1974 N N . GLY A 1 249 ? -1.625 12.136 -17.746 1.00 85.50 249 GLY A N 1
ATOM 1975 C CA . GLY A 1 249 ? -0.624 11.223 -17.190 1.00 85.50 249 GLY A CA 1
ATOM 1976 C C . GLY A 1 249 ? 0.753 11.401 -17.821 1.00 85.50 249 GLY A C 1
ATOM 1977 O O . GLY A 1 249 ? 1.735 11.590 -17.110 1.00 85.50 249 GLY A O 1
ATOM 1978 N N . VAL A 1 250 ? 0.833 11.451 -19.155 1.00 86.62 250 VAL A N 1
ATOM 1979 C CA . VAL A 1 250 ? 2.112 11.642 -19.871 1.00 86.62 250 VAL A CA 1
ATOM 1980 C C . VAL A 1 250 ? 2.726 13.012 -19.574 1.00 86.62 250 VAL A C 1
ATOM 1982 O O . VAL A 1 250 ? 3.939 13.133 -19.449 1.00 86.62 250 VAL A O 1
ATOM 1985 N N . SER A 1 251 ? 1.904 14.054 -19.427 1.00 84.12 251 SER A N 1
ATOM 1986 C CA . SER A 1 251 ? 2.380 15.394 -19.061 1.00 84.12 251 SER A CA 1
ATOM 1987 C C . SER A 1 251 ? 2.919 15.425 -17.628 1.00 84.12 251 SER A C 1
ATOM 1989 O O . SER A 1 251 ? 4.000 15.962 -17.402 1.00 84.12 251 SER A O 1
ATOM 1991 N N . LEU A 1 252 ? 2.207 14.805 -16.679 1.00 81.06 252 LEU A N 1
ATOM 1992 C CA . LEU A 1 252 ? 2.637 14.629 -15.288 1.00 81.06 252 LEU A CA 1
ATOM 1993 C C . LEU A 1 252 ? 3.962 13.864 -15.210 1.00 81.06 252 LEU A C 1
ATOM 1995 O O . LEU A 1 252 ? 4.908 14.342 -14.592 1.00 81.06 252 LEU A O 1
ATOM 1999 N N . TYR A 1 253 ? 4.054 12.734 -15.910 1.00 83.75 253 TYR A N 1
ATOM 2000 C CA . TYR A 1 253 ? 5.266 11.925 -15.984 1.00 83.75 253 TYR A CA 1
ATOM 2001 C C . TYR A 1 253 ? 6.422 12.713 -16.604 1.00 83.75 253 TYR A C 1
ATOM 2003 O O . TYR A 1 253 ? 7.474 12.868 -16.003 1.00 83.75 253 TYR A O 1
ATOM 2011 N N . ASN A 1 254 ? 6.218 13.357 -17.752 1.00 81.94 254 ASN A N 1
ATOM 2012 C CA . ASN A 1 254 ? 7.258 14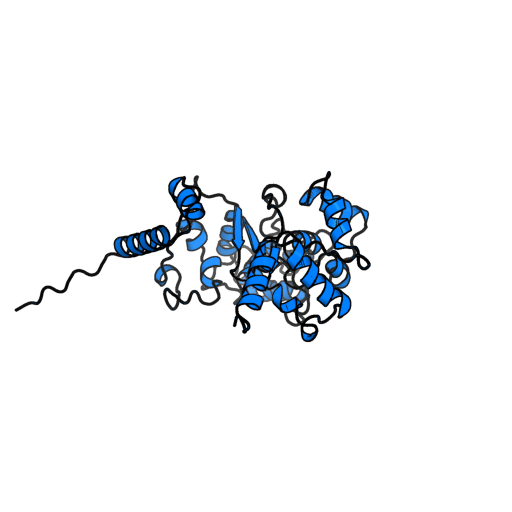.180 -18.372 1.00 81.94 254 ASN A CA 1
ATOM 2013 C C . ASN A 1 254 ? 7.720 15.357 -17.497 1.00 81.94 254 ASN A C 1
ATOM 2015 O O . ASN A 1 254 ? 8.820 15.858 -17.718 1.00 81.94 254 ASN A O 1
ATOM 2019 N N . ARG A 1 255 ? 6.909 15.834 -16.541 1.00 73.50 255 ARG A N 1
ATOM 2020 C CA . ARG A 1 255 ? 7.358 16.808 -15.532 1.00 73.50 255 ARG A CA 1
ATOM 2021 C C . ARG A 1 255 ? 8.240 16.169 -14.459 1.00 73.50 255 ARG A C 1
ATOM 2023 O O . ARG A 1 255 ? 9.171 16.827 -14.020 1.00 73.50 255 ARG A O 1
ATOM 2030 N N . MET A 1 256 ? 8.008 14.906 -14.105 1.00 69.81 256 MET A N 1
ATOM 2031 C CA . MET A 1 256 ? 8.868 14.122 -13.208 1.00 69.81 256 MET A CA 1
ATOM 2032 C C . MET A 1 256 ? 10.300 13.976 -13.769 1.00 69.81 256 MET A C 1
ATOM 2034 O O . MET A 1 256 ? 11.262 14.232 -13.053 1.00 69.81 256 MET A O 1
ATOM 2038 N N . HIS A 1 257 ? 10.452 13.722 -15.079 1.00 64.12 257 HIS A N 1
ATOM 2039 C CA . HIS A 1 257 ? 11.745 13.377 -15.713 1.00 64.12 257 HIS A CA 1
ATOM 2040 C C . HIS A 1 257 ? 12.660 14.520 -16.142 1.00 64.12 257 HIS A C 1
ATOM 2042 O O . HIS A 1 257 ? 13.720 14.277 -16.728 1.00 64.12 257 HIS A O 1
ATOM 2048 N N . ARG A 1 258 ? 12.283 15.784 -15.962 1.00 60.84 258 ARG A N 1
ATOM 2049 C CA . ARG A 1 258 ? 13.110 16.882 -16.478 1.00 60.84 258 ARG A CA 1
ATOM 2050 C C . ARG A 1 258 ? 14.283 17.155 -15.537 1.00 60.84 258 ARG A C 1
ATOM 2052 O O . ARG A 1 258 ? 14.261 18.122 -14.784 1.00 60.84 258 ARG A O 1
ATOM 2059 N N . VAL A 1 259 ? 15.346 16.361 -15.701 1.00 50.12 259 VAL A N 1
ATOM 2060 C CA . VAL A 1 259 ? 16.649 16.455 -15.005 1.00 50.12 259 VAL A CA 1
ATOM 2061 C C . VAL A 1 259 ? 17.262 17.868 -15.073 1.00 50.12 259 VAL A C 1
ATOM 2063 O O . VAL A 1 259 ? 17.967 18.285 -14.159 1.00 50.12 259 VAL A O 1
ATOM 2066 N N . ASN A 1 260 ? 16.937 18.639 -16.121 1.00 50.91 260 ASN A N 1
ATOM 2067 C CA . ASN A 1 260 ? 17.386 20.025 -16.322 1.00 50.91 260 ASN A CA 1
ATOM 2068 C C . ASN A 1 260 ? 16.313 21.096 -16.043 1.00 50.91 260 ASN A C 1
ATOM 2070 O O . ASN A 1 260 ? 16.520 22.262 -16.380 1.00 50.91 260 ASN A O 1
ATOM 2074 N N . SER A 1 261 ? 15.162 20.740 -15.469 1.00 51.16 261 SER A N 1
ATOM 2075 C CA . SER A 1 261 ? 14.162 21.721 -15.038 1.00 51.16 261 SER A CA 1
ATOM 2076 C C . SER A 1 261 ? 14.124 21.824 -13.520 1.00 51.16 261 SER A C 1
ATOM 2078 O O . SER A 1 261 ? 14.361 20.857 -12.807 1.00 51.16 261 SER A O 1
ATOM 2080 N N . THR A 1 262 ? 13.795 23.006 -13.020 1.00 52.72 262 THR A N 1
ATOM 2081 C CA . THR A 1 262 ? 13.663 23.325 -11.593 1.00 52.72 262 THR A CA 1
ATOM 2082 C C . THR A 1 262 ? 12.429 22.691 -10.932 1.00 52.72 262 THR A C 1
ATOM 2084 O O . THR A 1 262 ? 11.969 23.198 -9.913 1.00 52.72 262 THR A O 1
ATOM 2087 N N . SER A 1 263 ? 11.831 21.659 -11.532 1.00 51.94 263 SER A N 1
ATOM 2088 C CA . SER A 1 263 ? 10.587 21.047 -11.068 1.00 51.94 263 SER A CA 1
ATOM 2089 C C . SER A 1 263 ? 10.614 19.527 -11.247 1.00 51.94 263 SER A C 1
ATOM 2091 O O . SER A 1 263 ? 10.583 19.058 -12.381 1.00 51.94 263 SER A O 1
ATOM 2093 N N . TYR A 1 264 ? 10.641 18.794 -10.133 1.00 59.09 264 TYR A N 1
ATOM 2094 C CA . TYR A 1 264 ? 10.319 17.370 -10.010 1.00 59.09 264 TYR A CA 1
ATOM 2095 C C . TYR A 1 264 ? 8.886 17.169 -9.510 1.00 59.09 264 TYR A C 1
ATOM 2097 O O . TYR A 1 264 ? 8.541 17.625 -8.422 1.00 59.09 264 TYR A O 1
ATOM 2105 N N . THR A 1 265 ? 8.065 16.443 -10.264 1.00 63.09 265 THR A N 1
ATOM 2106 C CA . THR A 1 265 ? 6.768 15.984 -9.754 1.00 63.09 265 THR A CA 1
ATOM 2107 C C . THR A 1 265 ? 6.954 14.732 -8.901 1.00 63.09 265 THR A C 1
ATOM 2109 O O . THR A 1 265 ? 7.688 13.824 -9.276 1.00 63.09 265 THR A O 1
ATOM 2112 N N . VAL A 1 266 ? 6.312 14.696 -7.737 1.00 67.75 266 VAL A N 1
ATOM 2113 C CA . VAL A 1 266 ? 6.338 13.564 -6.796 1.00 67.75 266 VAL A CA 1
ATOM 2114 C C . VAL A 1 266 ? 5.225 12.583 -7.188 1.00 67.75 266 VAL A C 1
ATOM 2116 O O . VAL A 1 266 ? 4.220 13.020 -7.733 1.00 67.75 266 VAL A O 1
ATOM 2119 N N . PRO A 1 267 ? 5.332 11.265 -6.973 1.00 79.19 267 PRO A N 1
ATOM 2120 C CA . PRO A 1 267 ? 4.177 10.385 -7.145 1.00 79.19 267 PRO A CA 1
ATOM 2121 C C . PRO A 1 267 ? 3.093 10.666 -6.097 1.00 79.19 267 PRO A C 1
ATOM 2123 O O . PRO A 1 267 ? 3.172 11.608 -5.306 1.00 79.19 267 PRO A O 1
ATOM 2126 N N . LEU A 1 268 ? 2.023 9.870 -6.118 1.00 81.88 268 LEU A N 1
ATOM 2127 C CA . LEU A 1 268 ? 0.871 10.087 -5.250 1.00 81.88 268 LEU A CA 1
ATOM 2128 C C . LEU A 1 268 ? 1.265 10.140 -3.759 1.00 81.88 268 LEU A C 1
ATOM 2130 O O . LEU A 1 268 ? 0.781 11.033 -3.060 1.00 81.88 268 LEU A O 1
ATOM 2134 N N . GLY A 1 269 ? 2.140 9.239 -3.303 1.00 85.38 269 GLY A N 1
ATOM 2135 C CA . GLY A 1 269 ? 2.705 9.211 -1.951 1.00 85.38 269 GLY A CA 1
ATOM 2136 C C . GLY A 1 269 ? 4.218 9.448 -1.896 1.00 85.38 269 GLY A C 1
ATOM 2137 O O . GLY A 1 269 ? 4.946 9.094 -2.823 1.00 85.38 269 GLY A O 1
ATOM 2138 N N . PHE A 1 270 ? 4.697 10.009 -0.783 1.00 85.69 270 PHE A N 1
ATOM 2139 C CA . PHE A 1 270 ? 6.123 10.085 -0.457 1.00 85.69 270 PHE A CA 1
ATOM 2140 C C . PHE A 1 270 ? 6.349 9.774 1.028 1.00 85.69 270 PHE A C 1
ATOM 2142 O O . PHE A 1 270 ? 5.865 10.503 1.899 1.00 85.69 270 PHE A O 1
ATOM 2149 N N . HIS A 1 271 ? 7.078 8.694 1.301 1.00 88.25 271 HIS A N 1
ATOM 2150 C CA . HIS A 1 271 ? 7.531 8.282 2.625 1.00 88.25 271 HIS A CA 1
ATOM 2151 C C . HIS A 1 271 ? 8.791 9.040 3.062 1.00 88.25 271 HIS A C 1
ATOM 2153 O O . HIS A 1 271 ? 9.758 9.133 2.306 1.00 88.25 271 HIS A O 1
ATOM 2159 N N . GLN A 1 272 ? 8.779 9.572 4.287 1.00 82.69 272 GLN A N 1
ATOM 2160 C CA . GLN A 1 272 ? 9.909 10.253 4.933 1.00 82.69 272 GLN A CA 1
ATOM 2161 C C . GLN A 1 272 ? 10.656 11.259 4.029 1.00 82.69 272 GLN A C 1
ATOM 2163 O O . GLN A 1 272 ? 11.888 11.242 3.951 1.00 82.69 272 GLN A O 1
ATOM 2168 N N . PRO A 1 273 ? 9.949 12.184 3.353 1.00 74.62 273 PRO A N 1
ATOM 2169 C CA . PRO A 1 273 ? 10.554 13.093 2.375 1.00 74.62 273 PRO A CA 1
ATOM 2170 C C . PRO A 1 273 ? 11.667 13.981 2.959 1.00 74.62 273 PRO A C 1
ATOM 2172 O O . PRO A 1 273 ? 12.555 14.416 2.230 1.00 74.62 273 PRO A O 1
ATOM 2175 N N . TRP A 1 274 ? 11.671 14.232 4.273 1.00 70.50 274 TRP A N 1
ATOM 2176 C CA . TRP A 1 274 ? 12.729 14.995 4.948 1.00 70.50 274 TRP A CA 1
ATOM 2177 C C . TRP A 1 274 ? 14.085 14.290 4.957 1.00 70.50 274 TRP A C 1
ATOM 2179 O O . TRP A 1 274 ? 15.111 14.970 5.000 1.00 70.50 274 TRP A O 1
ATOM 2189 N N . ASN A 1 275 ? 14.122 12.956 4.865 1.00 71.06 275 ASN A N 1
ATOM 2190 C CA . ASN A 1 275 ? 15.385 12.225 4.781 1.00 71.06 275 ASN A CA 1
ATOM 2191 C C . ASN A 1 275 ? 16.156 12.591 3.507 1.00 71.06 275 ASN A C 1
ATOM 2193 O O . ASN A 1 275 ? 17.382 12.566 3.521 1.00 71.06 275 ASN A O 1
ATOM 2197 N N . TYR A 1 276 ? 15.455 13.026 2.456 1.00 65.44 276 TYR A N 1
ATOM 2198 C CA . TYR A 1 276 ? 16.022 13.467 1.180 1.00 65.44 276 TYR A CA 1
ATOM 2199 C C . TYR A 1 276 ? 16.443 14.945 1.167 1.00 65.44 276 TYR A C 1
ATOM 2201 O O . TYR A 1 276 ? 16.989 15.428 0.181 1.00 65.44 276 TYR A O 1
ATOM 2209 N N . GLY A 1 277 ? 16.219 15.682 2.259 1.00 54.41 277 GLY A N 1
ATOM 2210 C CA . GLY A 1 277 ? 16.667 17.069 2.396 1.00 54.41 277 GLY A CA 1
ATOM 2211 C C . GLY A 1 277 ? 18.134 17.226 2.810 1.00 54.41 277 GLY A C 1
ATOM 2212 O O . GLY A 1 277 ? 18.669 18.333 2.769 1.00 54.41 277 GLY A O 1
ATOM 2213 N N . HIS A 1 278 ? 18.797 16.136 3.203 1.00 56.16 278 HIS A N 1
ATOM 2214 C CA . HIS A 1 278 ? 20.189 16.139 3.644 1.00 56.16 278 HIS A CA 1
ATOM 2215 C C . HIS A 1 278 ? 21.069 15.449 2.601 1.00 56.16 278 HIS A C 1
ATOM 2217 O O . HIS A 1 278 ? 20.893 14.264 2.336 1.00 56.16 278 HIS A O 1
ATOM 2223 N N . ALA A 1 279 ? 22.046 16.175 2.042 1.00 54.47 279 ALA A N 1
ATOM 2224 C CA . ALA A 1 279 ? 22.949 15.683 0.990 1.00 54.47 279 ALA A CA 1
ATOM 2225 C C . ALA A 1 279 ? 23.638 14.342 1.327 1.00 54.47 279 ALA A C 1
ATOM 2227 O O . ALA A 1 279 ? 24.001 13.592 0.426 1.00 54.47 279 ALA A O 1
ATOM 2228 N N . GLU A 1 280 ? 23.795 14.037 2.616 1.00 49.53 280 GLU A N 1
ATOM 2229 C CA . GLU A 1 280 ? 24.424 12.818 3.138 1.00 49.53 280 GLU A CA 1
ATOM 2230 C C . GLU A 1 280 ? 23.559 11.555 2.971 1.00 49.53 280 GLU A C 1
ATOM 2232 O O . GLU A 1 280 ? 24.096 10.454 2.858 1.00 49.53 280 GLU A O 1
ATOM 2237 N N . ASN A 1 281 ? 22.233 11.704 2.887 1.00 50.69 281 ASN A N 1
ATOM 2238 C CA . ASN A 1 281 ? 21.287 10.593 2.735 1.00 50.69 281 ASN A CA 1
ATOM 2239 C C . ASN A 1 281 ? 20.954 10.282 1.268 1.00 50.69 281 ASN A C 1
ATOM 2241 O O . ASN A 1 281 ? 20.274 9.304 0.970 1.00 50.69 281 ASN A O 1
ATOM 2245 N N . CYS A 1 282 ? 21.460 11.087 0.336 1.00 57.59 282 CYS A N 1
ATOM 2246 C CA . CYS A 1 282 ? 21.220 10.967 -1.100 1.00 57.59 282 CYS A CA 1
ATOM 2247 C C . CYS A 1 282 ? 22.180 9.960 -1.751 1.00 57.59 282 CYS A C 1
ATOM 2249 O O . CYS A 1 282 ? 22.790 10.238 -2.785 1.00 57.59 282 CYS A O 1
ATOM 2251 N N . GLN A 1 283 ? 22.381 8.800 -1.124 1.00 55.06 283 GLN A N 1
ATOM 2252 C CA . GLN A 1 283 ? 23.291 7.789 -1.654 1.00 55.06 283 GLN A CA 1
ATOM 2253 C C . GLN A 1 283 ? 22.771 7.281 -3.007 1.00 55.06 283 GLN A C 1
ATOM 2255 O O . GLN A 1 283 ? 21.646 6.805 -3.111 1.00 55.06 283 GLN A O 1
ATOM 2260 N N . GLY A 1 284 ? 23.590 7.420 -4.055 1.00 54.84 284 GLY A N 1
ATOM 2261 C CA . GLY A 1 284 ? 23.232 7.041 -5.429 1.00 54.84 284 GLY A CA 1
ATOM 2262 C C . GLY A 1 284 ? 22.537 8.135 -6.251 1.00 54.84 284 GLY A C 1
ATOM 2263 O O . GLY A 1 284 ? 22.251 7.919 -7.423 1.00 54.84 284 GLY A O 1
ATOM 2264 N N . VAL A 1 285 ? 22.313 9.324 -5.685 1.00 55.94 285 VAL A N 1
ATOM 2265 C CA . VAL A 1 285 ? 21.647 10.453 -6.350 1.00 55.94 285 VAL A CA 1
ATOM 2266 C C . VAL A 1 285 ? 22.599 11.653 -6.346 1.00 55.94 285 VAL A C 1
ATOM 2268 O O . VAL A 1 285 ? 23.227 11.942 -5.331 1.00 55.94 285 VAL A O 1
ATOM 2271 N N . SER A 1 286 ? 22.755 12.372 -7.467 1.00 60.59 286 SER A N 1
ATOM 2272 C CA . SER A 1 286 ? 23.639 13.554 -7.475 1.00 60.59 286 SER A CA 1
ATOM 2273 C C . SER A 1 286 ? 23.186 14.586 -6.428 1.00 60.59 286 SER A C 1
ATOM 2275 O O . SER A 1 286 ? 21.988 14.818 -6.256 1.00 60.59 286 SER A O 1
ATOM 2277 N N . SER A 1 287 ? 24.125 15.246 -5.742 1.00 61.22 287 SER A N 1
ATOM 2278 C CA . SER A 1 287 ? 23.816 16.246 -4.701 1.00 61.22 287 SER A CA 1
ATOM 2279 C C . SER A 1 287 ? 22.890 17.365 -5.198 1.00 61.22 287 SER A C 1
ATOM 2281 O O . SER A 1 287 ? 22.044 17.859 -4.456 1.00 61.22 287 SER A O 1
ATOM 2283 N N . ASN A 1 288 ? 23.010 17.725 -6.480 1.00 63.44 288 ASN A N 1
ATOM 2284 C CA . ASN A 1 288 ? 22.152 18.708 -7.139 1.00 63.44 288 ASN A CA 1
ATOM 2285 C C . ASN A 1 288 ? 20.717 18.198 -7.320 1.00 63.44 288 ASN A C 1
ATOM 2287 O O . ASN A 1 288 ? 19.768 18.949 -7.114 1.00 63.44 288 ASN A O 1
ATOM 2291 N N . LEU A 1 289 ? 20.549 16.923 -7.678 1.00 63.09 289 LEU A N 1
ATOM 2292 C CA . LEU A 1 289 ? 19.236 16.292 -7.816 1.00 63.09 289 LEU A CA 1
ATOM 2293 C C . LEU A 1 289 ? 18.516 16.254 -6.461 1.00 63.09 289 LEU A C 1
ATOM 2295 O O . LEU A 1 289 ? 17.357 16.645 -6.375 1.00 63.09 289 LEU A O 1
ATOM 2299 N N . CYS A 1 290 ? 19.227 15.928 -5.383 1.00 64.81 290 CYS A N 1
ATOM 2300 C CA . CYS A 1 290 ? 18.633 15.861 -4.050 1.00 64.81 290 CYS A CA 1
ATOM 2301 C C . CYS A 1 290 ? 18.153 17.224 -3.514 1.00 64.81 290 CYS A C 1
ATOM 2303 O O . CYS A 1 290 ? 17.023 17.352 -3.042 1.00 64.81 290 CYS A O 1
ATOM 2305 N N . SER A 1 291 ? 18.964 18.279 -3.674 1.00 64.62 291 SER A N 1
ATOM 2306 C CA . SER A 1 291 ? 18.559 19.642 -3.293 1.00 64.62 291 SER A CA 1
ATOM 2307 C C . SER A 1 291 ? 17.338 20.131 -4.085 1.00 64.62 291 SER A C 1
ATOM 2309 O O . SER A 1 291 ? 16.488 20.830 -3.534 1.00 64.62 291 SER A O 1
ATOM 2311 N N . ASN A 1 292 ? 17.230 19.766 -5.366 1.00 66.88 292 ASN A N 1
ATOM 2312 C CA . ASN A 1 292 ? 16.114 20.173 -6.223 1.00 66.88 292 ASN A CA 1
ATOM 2313 C C . ASN A 1 292 ? 14.824 19.388 -5.937 1.00 66.88 292 ASN A C 1
ATOM 2315 O O . ASN A 1 292 ? 13.727 19.946 -6.061 1.00 66.88 292 ASN A O 1
ATOM 2319 N N . ILE A 1 293 ? 14.948 18.119 -5.530 1.00 65.19 293 ILE A N 1
ATOM 2320 C CA . ILE A 1 293 ? 13.821 17.289 -5.089 1.00 65.19 293 ILE A CA 1
ATOM 2321 C C . ILE A 1 293 ? 13.142 17.966 -3.902 1.00 65.19 293 ILE A C 1
ATOM 2323 O O . ILE A 1 293 ? 11.945 18.222 -3.976 1.00 65.19 293 ILE A O 1
ATOM 2327 N N . LEU A 1 294 ? 13.888 18.366 -2.866 1.00 65.12 294 LEU A N 1
ATOM 2328 C CA . LEU A 1 294 ? 13.286 18.983 -1.683 1.00 65.12 294 LEU A CA 1
ATOM 2329 C C . LEU A 1 294 ? 12.514 20.269 -2.019 1.00 65.12 294 LEU A C 1
ATOM 2331 O O . LEU A 1 294 ? 11.359 20.425 -1.619 1.00 65.12 294 LEU A O 1
ATOM 2335 N N . THR A 1 295 ? 13.119 21.181 -2.786 1.00 65.31 295 THR A N 1
ATOM 2336 C CA . THR A 1 295 ? 12.460 22.438 -3.170 1.00 65.31 295 THR A CA 1
ATOM 2337 C C . THR A 1 295 ? 11.195 22.194 -3.994 1.00 65.31 295 THR A C 1
ATOM 2339 O O . THR A 1 295 ? 10.198 22.891 -3.789 1.00 65.31 295 THR A O 1
ATOM 2342 N N . THR A 1 296 ? 11.187 21.192 -4.881 1.00 63.94 296 THR A N 1
ATOM 2343 C CA . THR A 1 296 ? 9.986 20.910 -5.681 1.00 63.94 296 THR A CA 1
ATOM 2344 C C . THR A 1 296 ? 8.911 20.176 -4.888 1.00 63.94 296 THR A C 1
ATOM 2346 O O . THR A 1 296 ? 7.742 20.549 -4.954 1.00 63.94 296 THR A O 1
ATOM 2349 N N . VAL A 1 297 ? 9.299 19.191 -4.080 1.00 63.91 297 VAL A N 1
ATOM 2350 C CA . VAL A 1 297 ? 8.405 18.457 -3.177 1.00 63.91 297 VAL A CA 1
ATOM 2351 C C . VAL A 1 297 ? 7.662 19.431 -2.255 1.00 63.91 297 VAL A C 1
ATOM 2353 O O . VAL A 1 297 ? 6.446 19.333 -2.100 1.00 63.91 297 VAL A O 1
ATOM 2356 N N . ILE A 1 298 ? 8.356 20.434 -1.704 1.00 64.12 298 ILE A N 1
ATOM 2357 C CA . ILE A 1 298 ? 7.741 21.513 -0.910 1.00 64.12 298 ILE A CA 1
ATOM 2358 C C . ILE A 1 298 ? 6.762 22.352 -1.752 1.00 64.12 298 ILE A C 1
ATOM 2360 O O . ILE A 1 298 ? 5.742 22.820 -1.241 1.00 64.12 298 ILE A O 1
ATOM 2364 N N . GLY A 1 299 ? 7.054 22.563 -3.036 1.00 65.19 299 GLY A N 1
ATOM 2365 C CA . GLY A 1 299 ? 6.203 23.317 -3.956 1.00 65.19 299 GLY A CA 1
ATOM 2366 C C . GLY A 1 299 ? 4.895 22.606 -4.322 1.00 65.19 299 GLY A C 1
ATOM 2367 O O . GLY A 1 299 ? 3.847 23.254 -4.367 1.00 65.19 299 GLY A O 1
ATOM 2368 N N . GLU A 1 300 ? 4.943 21.295 -4.565 1.00 66.00 300 GLU A N 1
ATOM 2369 C CA . GLU A 1 300 ? 3.798 20.515 -5.057 1.00 66.00 300 GLU A CA 1
ATOM 2370 C C . GLU A 1 300 ? 2.993 19.847 -3.933 1.00 66.00 300 GLU A C 1
ATOM 2372 O O . GLU A 1 300 ? 1.758 19.885 -3.934 1.00 66.00 300 GLU A O 1
ATOM 2377 N N . CYS A 1 301 ? 3.664 19.303 -2.916 1.00 68.75 301 CYS A N 1
ATOM 2378 C CA . CYS A 1 301 ? 3.007 18.648 -1.794 1.00 68.75 301 CYS A CA 1
ATOM 2379 C C . CYS A 1 301 ? 2.602 19.701 -0.753 1.00 68.75 301 CYS A C 1
ATOM 2381 O O . CYS A 1 301 ? 3.376 20.084 0.129 1.00 68.75 301 CYS A O 1
ATOM 2383 N N . LYS A 1 302 ? 1.346 20.163 -0.824 1.00 63.81 302 LYS A N 1
ATOM 2384 C CA . LYS A 1 302 ? 0.802 21.225 0.052 1.00 63.81 302 LYS A CA 1
ATOM 2385 C C . LYS A 1 302 ? 1.053 20.992 1.548 1.00 63.81 302 LYS A C 1
ATOM 2387 O O . LYS A 1 302 ? 1.208 21.956 2.295 1.00 63.81 302 LYS A O 1
ATOM 2392 N N . PHE A 1 303 ? 1.086 19.734 1.983 1.00 58.50 303 PHE A N 1
ATOM 2393 C CA . PHE A 1 303 ? 1.323 19.364 3.377 1.00 58.50 303 PHE A CA 1
ATOM 2394 C C . PHE A 1 303 ? 2.795 19.512 3.801 1.00 58.50 303 PHE A C 1
ATOM 2396 O O . PHE A 1 303 ? 3.059 19.964 4.911 1.00 58.50 303 PHE A O 1
ATOM 2403 N N . LEU A 1 304 ? 3.764 19.252 2.914 1.00 53.91 304 LEU A N 1
ATOM 2404 C CA . LEU A 1 304 ? 5.186 19.441 3.237 1.00 53.91 304 LEU A CA 1
ATOM 2405 C C . LEU A 1 304 ? 5.534 20.910 3.398 1.00 53.91 304 LEU A C 1
ATOM 2407 O O . LEU A 1 304 ? 6.238 21.271 4.337 1.00 53.91 304 LEU A O 1
ATOM 2411 N N . LYS A 1 305 ? 4.938 21.776 2.576 1.00 53.38 305 LYS A N 1
ATOM 2412 C CA . LYS A 1 305 ? 5.030 23.225 2.768 1.00 53.38 305 LYS A CA 1
ATOM 2413 C C . LYS A 1 305 ? 4.590 23.662 4.166 1.00 53.38 305 LYS A C 1
ATOM 2415 O O . LYS A 1 305 ? 5.199 24.554 4.742 1.00 53.38 305 LYS A O 1
ATOM 2420 N N . TYR A 1 306 ? 3.548 23.041 4.718 1.00 49.56 306 TYR A N 1
ATOM 2421 C CA . TYR A 1 306 ? 3.071 23.342 6.067 1.00 49.56 306 TYR A CA 1
ATOM 2422 C C . TYR A 1 306 ? 4.077 22.908 7.144 1.00 49.56 306 TYR A C 1
ATOM 2424 O O . TYR A 1 306 ? 4.385 23.706 8.026 1.00 49.56 306 TYR A O 1
ATOM 2432 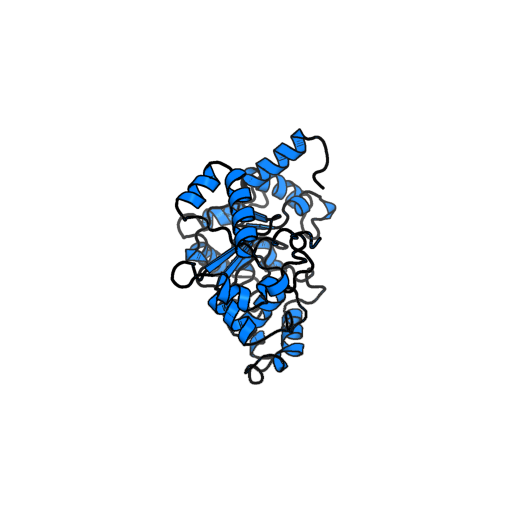N N . ILE A 1 307 ? 4.636 21.696 7.038 1.00 53.94 307 ILE A N 1
ATOM 2433 C CA . ILE A 1 307 ? 5.653 21.184 7.975 1.00 53.94 307 ILE A CA 1
ATOM 2434 C C . ILE A 1 307 ? 6.908 22.068 7.963 1.00 53.94 307 ILE A C 1
ATOM 2436 O O . ILE A 1 307 ? 7.356 22.513 9.021 1.00 53.94 307 ILE A O 1
ATOM 2440 N N . TYR A 1 308 ? 7.446 22.374 6.779 1.00 54.97 308 TYR A N 1
ATOM 2441 C CA . TYR A 1 308 ? 8.651 23.197 6.656 1.00 54.97 308 TYR A CA 1
ATOM 2442 C C . TYR A 1 308 ? 8.419 24.634 7.133 1.00 54.97 308 TYR A C 1
ATOM 2444 O O . TYR A 1 308 ? 9.209 25.128 7.936 1.00 54.97 308 TYR A O 1
ATOM 2452 N N . ASN A 1 309 ? 7.296 25.263 6.764 1.00 56.19 309 ASN A N 1
ATOM 2453 C CA . ASN A 1 309 ? 6.951 26.601 7.256 1.00 56.19 309 ASN A CA 1
ATOM 2454 C C . ASN A 1 309 ? 6.844 26.650 8.790 1.00 56.19 309 ASN A C 1
ATOM 2456 O O . ASN A 1 309 ? 7.250 27.639 9.394 1.00 56.19 309 ASN A O 1
ATOM 2460 N N . ILE A 1 310 ? 6.318 25.600 9.435 1.00 50.12 310 ILE A N 1
ATOM 2461 C CA . ILE A 1 310 ? 6.300 25.515 10.903 1.00 50.12 310 ILE A CA 1
ATOM 2462 C C . ILE A 1 310 ? 7.720 25.405 11.453 1.00 50.12 310 ILE A C 1
ATOM 2464 O O . ILE A 1 310 ? 8.054 26.141 12.376 1.00 50.12 310 ILE A O 1
ATOM 2468 N N . SER A 1 311 ? 8.555 24.533 10.885 1.00 52.97 311 SER A N 1
ATOM 2469 C CA . SER A 1 311 ? 9.932 24.326 11.353 1.00 52.97 311 SER A CA 1
ATOM 2470 C C . SER A 1 311 ? 10.794 25.594 11.252 1.00 52.97 311 SER A C 1
ATOM 2472 O O . SER A 1 311 ? 11.577 25.889 12.156 1.00 52.97 311 SER A O 1
ATOM 2474 N N . GLU A 1 312 ? 10.591 26.389 10.195 1.00 52.69 312 GLU A N 1
ATOM 2475 C CA . GLU A 1 312 ? 11.233 27.692 10.004 1.00 52.69 312 GLU A CA 1
ATOM 2476 C C . GLU A 1 312 ? 10.707 28.732 11.003 1.00 52.69 312 GLU A C 1
ATOM 2478 O O . GLU A 1 312 ? 11.479 29.533 11.532 1.00 52.69 312 GLU A O 1
ATOM 2483 N N . MET A 1 313 ? 9.408 28.695 11.320 1.00 42.53 313 MET A N 1
ATOM 2484 C CA . MET A 1 313 ? 8.793 29.572 12.321 1.00 42.53 313 MET A CA 1
ATOM 2485 C C . MET A 1 313 ? 9.207 29.237 13.759 1.00 42.53 31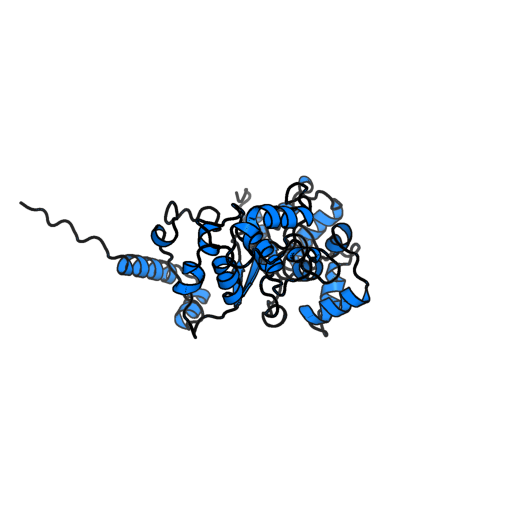3 MET A C 1
ATOM 2487 O O . MET A 1 313 ? 9.260 30.139 14.594 1.00 42.53 313 MET A O 1
ATOM 2491 N N . THR A 1 314 ? 9.495 27.971 14.073 1.00 49.06 314 THR A N 1
ATOM 2492 C CA . THR A 1 314 ? 9.863 27.541 15.432 1.00 49.06 314 THR A CA 1
ATOM 2493 C C . THR A 1 314 ? 11.366 27.574 15.707 1.00 49.06 314 THR A C 1
ATOM 2495 O O . THR A 1 314 ? 11.769 27.313 16.838 1.00 49.06 314 THR A O 1
ATOM 2498 N N . GLY A 1 315 ? 12.205 27.921 14.721 1.00 42.19 315 GLY A N 1
ATOM 2499 C CA . GLY A 1 315 ? 13.642 28.166 14.905 1.00 42.19 315 GLY A CA 1
ATOM 2500 C C . GLY A 1 315 ? 14.441 26.990 15.487 1.00 42.19 315 GLY A C 1
ATOM 2501 O O . GLY A 1 315 ? 15.527 27.195 16.026 1.00 42.19 315 GLY A O 1
ATOM 2502 N N . GLY A 1 316 ? 13.919 25.764 15.429 1.00 45.25 316 GLY A N 1
ATOM 2503 C CA . GLY A 1 316 ? 14.473 24.649 16.188 1.00 45.25 316 GLY A CA 1
ATOM 2504 C C . GLY A 1 316 ? 13.823 23.314 15.853 1.00 45.25 316 GLY A C 1
ATOM 2505 O O . GLY A 1 316 ? 12.612 23.233 15.663 1.00 45.25 316 GLY A O 1
ATOM 2506 N N . ARG A 1 317 ? 14.688 22.298 15.773 1.00 37.62 317 ARG A N 1
ATOM 2507 C CA . ARG A 1 317 ? 14.450 20.891 15.419 1.00 37.62 317 ARG A CA 1
ATOM 2508 C C . ARG A 1 317 ? 13.070 20.369 15.832 1.00 37.62 317 ARG A C 1
ATOM 2510 O O . ARG A 1 317 ? 12.779 20.246 17.020 1.00 37.62 317 ARG A O 1
ATOM 2517 N N . LEU A 1 318 ? 12.286 19.978 14.831 1.00 38.91 318 LEU A N 1
ATOM 2518 C CA . LEU A 1 318 ? 11.302 18.913 14.982 1.00 38.91 318 LEU A CA 1
ATOM 2519 C C . LEU A 1 318 ? 12.111 17.611 15.083 1.00 38.91 318 LEU A C 1
ATOM 2521 O O . LEU A 1 318 ? 12.658 17.160 14.079 1.00 38.91 318 LEU A O 1
ATOM 2525 N N . ASN A 1 319 ? 12.292 17.110 16.307 1.00 40.28 319 ASN A N 1
ATOM 2526 C CA . ASN A 1 319 ? 12.683 15.717 16.533 1.00 40.28 319 ASN A CA 1
ATOM 2527 C C . ASN A 1 319 ? 11.447 14.833 16.383 1.00 40.28 319 ASN A C 1
ATOM 2529 O O . ASN A 1 319 ? 10.384 15.260 16.892 1.00 40.28 319 ASN A O 1
#

Sequence (319 aa):
MTQNMPNLPSKRQKSNAAAKFIYERSLPLFRRMMESGLVRINILDSEKYGLSSCDDFGMGNTIFTDIRFWLDEFIEGIDSNMVLTVQQDSVLCHHFDIDLWKQFAYVGAPWAPWVMGARNCDGMRDIWRDNASKCNGLEKHRPDESMSLICTQGHGGLVGNGGLSLRNRNWMVEAIRRCPTGFSGLGAQEDVFFSTVLNALNATMPTAFEAALFSVESIFAEQTFEYFFALETKDIMETIQRLWGSENGVSLYNRMHRVNSTSYTVPLGFHQPWNYGHAENCQGVSSNLCSNILTTVIGECKFLKYIYNISEMTGGRLN

Organism: NCBI:txid382380

Foldseek 3Di:
DPPPDPDDDDPVRVVVVVVVVCLVPDDPVVNVCVVVVVDDDDQDDCVVQVHPDSPPCDLVLSLLLDLCNLVPRDDPPPDDLKDKDAAPQKFFQDDDDCVLPVLAQKAAAADFCPVLPVLALVVLLVLCVVQLVQFPPSPPLPSCNLSVCEQDVPAAGRGFNQRIMMHRSVLSSVLCNRNPDPRQSSPDGNRSRSSSSCSSVVTHHDHNLLNLLAEHRPDHNVCCVVRGPDDDPVVNLVSQCSNVNVPCSVVLVVQQPPPPDLAHRHHRMHGNLVLLCDLVSQVPHPSVRSPSSLVRCCVRRVVNVVVVVVCVVVVDDPD

Secondary structure (DSSP, 8-state):
----PPPPPPHHHHHHHHHHHHHHHS-HHHHHHHHTTS-------TTTTT-S-SS--TTSHHHHT-HHHHHHSS-TTTS-SEEEEE-TTEEE-S---GGGTTT-SEE-PBPPTTTTSS--HHHHHHHHHHHGGGSTT-TTS-HHHHTTTTTSTTS---B--TTEEEEEHHHHHHHHHHS--SS-SS---HHHHHHHHHHHTT-----HHHHHHHEESS--TTTHHHHSPPPPHHHHHHHHHHHH-TTTHHHHHHHHT-TTSS-PPP-SEEESGGGGGSGGG-TTS-HHHHHHHHHHHHHH-HHHHHHHHHHHHTTS---

InterPro domains:
  IPR043729 Domain of unknown function DUF5672 [PF18922] (61-221)

Radius of gyration: 21.79 Å; chains: 1; bounding box: 46×58×82 Å

pLDDT: mean 80.21, std 14.36, range [37.62, 97.94]